Protein AF-W0F890-F1 (afdb_monomer)

Sequence (187 aa):
MESPLTTNKNIVTVSTAINAKQTVSSNGIHFILIVKNNSGKAIAIKNIADQLSVALYNERGLNIAIPNDALLEIHRADRKWKFRSESVYPDALYINGKEEKTDLKMLEYIAIPVNSICKMHLIIKRVKHVETPYNVDNWYLKKPTINLASGKYKLRMWLPIISNEQNKSRGFVASFESPMIDIGYGK

Foldseek 3Di:
DDDPDPFPVQAKDKDKDFDQEAAVVVLFGKIKIKIWGNDQFKFKWFQFQLQKAKFKAFPVRATFAQGRCSPPDDPDPPPQDFRGHPQKDWDWKDKQRHTDPDDSRRDRIDIHGHRIMIMTMIGGFWTFDDDDNVLRPDPVSSPPIDGDDFHKMKMKMKGFIDTPVCVVVPDTNGMDIDDTRIHGYHD

Organism: NCBI:txid929713

Structure (mmCIF, N/CA/C/O backbone):
data_AF-W0F890-F1
#
_entry.id   AF-W0F890-F1
#
loop_
_atom_site.group_PDB
_atom_site.id
_atom_site.type_symbol
_atom_site.label_atom_id
_atom_site.label_alt_id
_atom_site.label_comp_id
_atom_site.label_asym_id
_atom_site.label_entity_id
_atom_site.label_seq_id
_atom_site.pdbx_PDB_ins_code
_atom_site.Cartn_x
_atom_site.Cartn_y
_atom_site.Cartn_z
_atom_site.occupancy
_atom_site.B_iso_or_equiv
_atom_site.auth_seq_id
_atom_site.auth_comp_id
_atom_site.auth_asym_id
_atom_site.auth_atom_id
_atom_site.pdbx_PDB_model_num
ATOM 1 N N . MET A 1 1 ? 18.332 -13.749 20.939 1.00 32.19 1 MET A N 1
ATOM 2 C CA . MET A 1 1 ? 17.749 -13.857 19.585 1.00 32.19 1 MET A CA 1
ATOM 3 C C . MET A 1 1 ? 16.249 -13.972 19.769 1.00 32.19 1 MET A C 1
ATOM 5 O O . MET A 1 1 ? 15.777 -15.042 20.124 1.00 32.19 1 MET A O 1
ATOM 9 N N . GLU A 1 2 ? 15.524 -12.860 19.668 1.00 27.52 2 GLU A N 1
ATOM 10 C CA . GLU A 1 2 ? 14.062 -12.873 19.778 1.00 27.52 2 GLU A CA 1
ATOM 11 C C . GLU A 1 2 ? 13.437 -13.110 18.398 1.00 27.52 2 GLU A C 1
ATOM 13 O O . GLU A 1 2 ? 13.872 -12.556 17.390 1.00 27.52 2 GLU A O 1
ATOM 18 N N . SER A 1 3 ? 12.456 -14.010 18.398 1.00 30.00 3 SER A N 1
ATOM 19 C CA . SER A 1 3 ? 11.609 -14.463 17.290 1.00 30.00 3 SER A CA 1
ATOM 20 C C . SER A 1 3 ? 10.994 -13.294 16.492 1.00 30.00 3 SER A C 1
ATOM 22 O O . SER A 1 3 ? 10.731 -12.240 17.076 1.00 30.00 3 SER A O 1
ATOM 24 N N . PRO A 1 4 ? 10.738 -13.443 15.174 1.00 41.59 4 PRO A N 1
ATOM 25 C CA . PRO A 1 4 ? 10.258 -12.353 14.331 1.00 41.59 4 PRO A CA 1
ATOM 26 C C . PRO A 1 4 ? 8.879 -11.887 14.795 1.00 41.59 4 PRO A C 1
ATOM 28 O O . PRO A 1 4 ? 7.990 -12.712 14.985 1.00 41.59 4 PRO A O 1
ATOM 31 N N . LEU A 1 5 ? 8.729 -10.567 14.955 1.00 44.69 5 LEU A N 1
ATOM 32 C CA . LEU A 1 5 ? 7.484 -9.799 15.104 1.00 44.69 5 LEU A CA 1
ATOM 33 C C . LEU A 1 5 ? 6.215 -10.629 14.847 1.00 44.69 5 LEU A C 1
ATOM 35 O O . LEU A 1 5 ? 5.689 -10.662 13.732 1.00 44.69 5 LEU A O 1
ATOM 39 N N . THR A 1 6 ? 5.721 -11.317 15.879 1.00 42.06 6 THR A N 1
ATOM 40 C CA . THR A 1 6 ? 4.496 -12.109 15.782 1.00 42.06 6 THR A CA 1
ATOM 41 C C . THR A 1 6 ? 3.336 -11.167 15.509 1.00 42.06 6 THR A C 1
ATOM 43 O O . THR A 1 6 ? 2.939 -10.375 16.363 1.00 42.06 6 THR A O 1
ATOM 46 N N . THR A 1 7 ? 2.783 -11.250 14.303 1.00 52.44 7 THR A N 1
ATOM 47 C CA . THR A 1 7 ? 1.560 -10.554 13.925 1.00 52.44 7 THR A CA 1
ATOM 48 C C . THR A 1 7 ? 0.431 -11.059 14.815 1.00 52.44 7 THR A C 1
ATOM 50 O O . THR A 1 7 ? -0.013 -12.199 14.663 1.00 52.44 7 THR A O 1
ATOM 53 N N . ASN A 1 8 ? -0.060 -10.244 15.750 1.00 62.47 8 ASN A N 1
ATOM 54 C CA . ASN A 1 8 ? -1.206 -10.645 16.555 1.00 62.47 8 ASN A CA 1
ATOM 55 C C . ASN A 1 8 ? -2.494 -10.469 15.737 1.00 62.47 8 ASN A C 1
ATOM 57 O O . ASN A 1 8 ? -3.199 -9.461 15.841 1.00 62.47 8 ASN A O 1
ATOM 61 N N . LYS A 1 9 ? -2.799 -11.473 14.905 1.00 66.62 9 LYS A N 1
ATOM 62 C CA . LYS A 1 9 ? -4.002 -11.506 14.054 1.00 66.62 9 LYS A CA 1
ATOM 63 C C . LYS A 1 9 ? -5.305 -11.396 14.857 1.00 66.62 9 LYS A C 1
ATOM 65 O O . LYS A 1 9 ? -6.329 -11.015 14.287 1.00 66.62 9 LYS A O 1
ATOM 70 N N . ASN A 1 10 ? -5.264 -11.660 16.168 1.00 72.50 10 ASN A N 1
ATOM 71 C CA . ASN A 1 10 ? -6.410 -11.496 17.064 1.00 72.50 10 ASN A CA 1
ATOM 72 C C . ASN A 1 10 ? -6.779 -10.019 17.274 1.00 72.50 10 ASN A C 1
ATOM 74 O O . ASN A 1 10 ? -7.902 -9.728 17.668 1.00 72.50 10 ASN A O 1
ATOM 78 N N . ILE A 1 11 ? -5.864 -9.082 17.002 1.00 81.00 11 ILE A N 1
ATOM 79 C CA . ILE A 1 11 ? -6.120 -7.643 17.136 1.00 81.00 11 ILE A CA 1
ATOM 80 C C . ILE A 1 11 ? -6.475 -7.047 15.775 1.00 81.00 11 ILE A C 1
ATOM 82 O O . ILE A 1 11 ? -7.532 -6.440 15.616 1.00 81.00 11 ILE A O 1
ATOM 86 N N . VAL A 1 12 ? -5.610 -7.242 14.778 1.00 86.69 12 VAL A N 1
ATOM 87 C CA . VAL A 1 12 ? -5.787 -6.677 13.436 1.00 86.69 12 VAL A CA 1
ATOM 88 C C . VAL A 1 12 ? -5.415 -7.703 12.379 1.00 86.69 12 VAL A C 1
ATOM 90 O O . VAL A 1 12 ? -4.401 -8.386 12.487 1.00 86.69 12 VAL A O 1
ATOM 93 N N . THR A 1 13 ? -6.209 -7.777 11.314 1.00 90.94 13 THR A N 1
ATOM 94 C CA . THR A 1 13 ? -5.806 -8.432 10.065 1.00 90.94 13 THR A CA 1
ATOM 95 C C . THR A 1 13 ? -5.717 -7.397 8.959 1.00 90.94 13 THR A C 1
ATOM 97 O O . THR A 1 13 ? -6.603 -6.557 8.816 1.00 90.94 13 THR A O 1
ATOM 100 N N . VAL A 1 14 ? -4.655 -7.475 8.165 1.00 92.12 14 VAL A N 1
ATOM 101 C CA . VAL A 1 14 ? -4.447 -6.619 6.999 1.00 92.12 14 VAL A CA 1
ATOM 102 C C . VAL A 1 14 ? -4.390 -7.500 5.762 1.00 92.12 14 VAL A C 1
ATOM 104 O O . VAL A 1 14 ? -3.765 -8.559 5.768 1.00 92.12 14 VAL A O 1
ATOM 107 N N . SER A 1 15 ? -5.045 -7.059 4.700 1.00 93.69 15 SER A N 1
ATOM 108 C CA . SER A 1 15 ? -4.984 -7.681 3.382 1.00 93.69 15 SER A CA 1
ATOM 109 C C . SER A 1 15 ? -4.969 -6.604 2.305 1.00 93.69 15 SER A C 1
ATOM 111 O O . SER A 1 15 ? -5.196 -5.425 2.587 1.00 93.69 15 SER A O 1
ATOM 113 N N . THR A 1 16 ? -4.687 -7.001 1.070 1.00 95.56 16 THR A N 1
ATOM 114 C CA . THR A 1 16 ? -4.681 -6.094 -0.073 1.00 95.56 16 THR A CA 1
ATOM 115 C C . THR A 1 16 ? -5.540 -6.644 -1.200 1.00 95.56 16 THR A C 1
ATOM 117 O O . THR A 1 16 ? -5.606 -7.856 -1.398 1.00 95.56 16 THR A O 1
ATOM 120 N N . ALA A 1 17 ? -6.191 -5.745 -1.929 1.00 95.75 17 ALA A N 1
ATOM 121 C CA . ALA A 1 17 ? -6.871 -6.042 -3.176 1.00 95.75 17 ALA A CA 1
ATOM 122 C C . ALA A 1 17 ? -6.308 -5.130 -4.265 1.00 95.75 17 ALA A C 1
ATOM 124 O O . ALA A 1 17 ? -6.212 -3.916 -4.086 1.00 95.75 17 ALA A O 1
ATOM 125 N N . ILE A 1 18 ? -5.931 -5.718 -5.393 1.00 95.50 18 ILE A N 1
ATOM 126 C CA . ILE A 1 18 ? -5.355 -5.002 -6.523 1.00 95.50 18 ILE A CA 1
ATOM 127 C C . ILE A 1 18 ? -5.763 -5.695 -7.816 1.00 95.50 18 ILE A C 1
ATOM 129 O O . ILE A 1 18 ? -5.702 -6.919 -7.926 1.00 95.50 18 ILE A O 1
ATOM 133 N N . ASN A 1 19 ? -6.175 -4.905 -8.804 1.00 93.75 19 ASN A N 1
ATOM 134 C CA . ASN A 1 19 ? -6.408 -5.420 -10.143 1.00 93.75 19 ASN A CA 1
ATOM 135 C C . ASN A 1 19 ? -5.056 -5.626 -10.828 1.00 93.75 19 ASN A C 1
ATOM 137 O O . ASN A 1 19 ? -4.282 -4.679 -10.976 1.00 93.75 19 ASN A O 1
ATOM 141 N N . ALA A 1 20 ? -4.785 -6.858 -11.261 1.00 91.00 20 ALA A N 1
ATOM 142 C CA . ALA A 1 20 ? -3.530 -7.216 -11.924 1.00 91.00 20 ALA A CA 1
ATOM 143 C C . ALA A 1 20 ? -3.357 -6.538 -13.295 1.00 91.00 20 ALA A C 1
ATOM 145 O O . ALA A 1 20 ? -2.246 -6.479 -13.806 1.00 91.00 20 ALA A O 1
ATOM 146 N N . LYS A 1 21 ? -4.435 -6.026 -13.903 1.00 94.56 21 LYS A N 1
ATOM 147 C CA . LYS A 1 21 ? -4.395 -5.217 -15.128 1.00 94.56 21 LYS A CA 1
ATOM 148 C C . LYS A 1 21 ? -5.091 -3.887 -14.881 1.00 94.56 21 LYS A C 1
ATOM 150 O O . LYS A 1 21 ? -6.242 -3.874 -14.449 1.00 94.56 21 LYS A O 1
ATOM 155 N N . GLN A 1 22 ? -4.400 -2.787 -15.150 1.00 93.62 22 GLN A N 1
ATOM 156 C CA . GLN A 1 22 ? -4.888 -1.430 -14.919 1.00 93.62 22 GLN A CA 1
ATOM 157 C C . GLN A 1 22 ? -4.572 -0.543 -16.116 1.00 93.62 22 GLN A C 1
ATOM 159 O O . GLN A 1 22 ? -3.511 -0.659 -16.715 1.00 93.62 22 GLN A O 1
ATOM 164 N N . THR A 1 23 ? -5.486 0.351 -16.473 1.00 89.31 23 THR A N 1
ATOM 165 C CA . THR A 1 23 ? -5.346 1.228 -17.643 1.00 89.31 23 THR A CA 1
ATOM 166 C C . THR A 1 23 ? -4.543 2.489 -17.320 1.00 89.31 23 THR A C 1
ATOM 168 O O . THR A 1 23 ? -4.604 2.971 -16.195 1.00 89.31 23 THR A O 1
ATOM 171 N N . VAL A 1 24 ? -3.885 3.115 -18.307 1.00 82.25 24 VAL A N 1
ATOM 172 C CA . VAL A 1 24 ? -3.212 4.423 -18.098 1.00 82.25 24 VAL A CA 1
ATOM 173 C C . VAL A 1 24 ? -4.182 5.505 -17.611 1.00 82.25 24 VAL A C 1
ATOM 175 O O . VAL A 1 24 ? -3.812 6.353 -16.803 1.00 82.25 24 VAL A O 1
ATOM 178 N N . SER A 1 25 ? -5.445 5.458 -18.052 1.00 79.00 25 SER A N 1
ATOM 179 C CA . SER A 1 25 ? -6.504 6.372 -17.601 1.00 79.00 25 SER A CA 1
ATOM 180 C C . SER A 1 25 ? -6.771 6.306 -16.097 1.00 79.00 25 SER A C 1
ATOM 182 O O . SER A 1 25 ? -7.395 7.211 -15.556 1.00 79.00 25 SER A O 1
ATOM 184 N N . SER A 1 26 ? -6.273 5.277 -15.408 1.00 79.00 26 SER A N 1
ATOM 185 C CA . SER A 1 26 ? -6.341 5.173 -13.954 1.00 79.00 26 SER A CA 1
ATOM 186 C C . SER A 1 26 ? -5.407 6.162 -13.242 1.00 79.00 26 SER A C 1
ATOM 188 O O . SER A 1 26 ? -5.539 6.329 -12.041 1.00 79.00 26 SER A O 1
ATOM 190 N N . ASN A 1 27 ? -4.508 6.878 -13.932 1.00 86.38 27 ASN A N 1
ATOM 191 C CA . ASN A 1 27 ? -3.618 7.871 -13.306 1.00 86.38 27 ASN A CA 1
ATOM 192 C C . ASN A 1 27 ? -2.739 7.271 -12.183 1.00 86.38 27 ASN A C 1
ATOM 194 O O . ASN A 1 27 ? -2.603 7.828 -11.092 1.00 86.38 27 ASN A O 1
ATOM 198 N N . GLY A 1 28 ? -2.148 6.110 -12.464 1.00 91.94 28 GLY A N 1
ATOM 199 C CA . GLY A 1 28 ? -1.308 5.347 -11.545 1.00 91.94 28 GLY A CA 1
ATOM 200 C C . GLY A 1 28 ? -1.835 3.939 -11.276 1.00 91.94 28 GLY A C 1
ATOM 201 O O . GLY A 1 28 ? -2.884 3.537 -11.777 1.00 91.94 28 GLY A O 1
ATOM 202 N N . ILE A 1 29 ? -1.088 3.189 -10.467 1.00 95.19 29 ILE A N 1
ATOM 203 C CA . ILE A 1 29 ? -1.499 1.872 -9.969 1.00 95.19 29 ILE A CA 1
ATOM 204 C C . ILE A 1 29 ? -2.378 2.079 -8.737 1.00 95.19 29 ILE A C 1
ATOM 206 O O . ILE A 1 29 ? -1.902 2.543 -7.700 1.00 95.19 29 ILE A O 1
ATOM 210 N N . HIS A 1 30 ? -3.645 1.704 -8.860 1.00 96.25 30 HIS A N 1
ATOM 211 C CA . HIS A 1 30 ? -4.641 1.673 -7.798 1.00 96.25 30 HIS A CA 1
ATOM 212 C C . HIS A 1 30 ? -4.614 0.348 -7.061 1.00 96.25 30 HIS A C 1
ATOM 214 O O . HIS A 1 30 ? -4.533 -0.725 -7.664 1.00 96.25 30 HIS A O 1
ATOM 220 N N . PHE A 1 31 ? -4.736 0.416 -5.747 1.00 96.31 31 PHE A N 1
ATOM 221 C CA . PHE A 1 31 ? -4.878 -0.750 -4.892 1.00 96.31 31 PHE A CA 1
ATOM 222 C C . PHE A 1 31 ? -5.600 -0.364 -3.608 1.00 96.31 31 PHE A C 1
ATOM 224 O O . PHE A 1 31 ? -5.730 0.809 -3.259 1.00 96.31 31 PHE A O 1
ATOM 231 N N . ILE A 1 32 ? -6.092 -1.373 -2.904 1.00 97.00 32 ILE A N 1
ATOM 232 C CA . ILE A 1 32 ? -6.830 -1.210 -1.661 1.00 97.00 32 ILE A CA 1
ATOM 233 C C . ILE A 1 32 ? -6.064 -1.942 -0.569 1.00 97.00 32 ILE A C 1
ATOM 235 O O . ILE A 1 32 ? -5.692 -3.108 -0.734 1.00 97.00 32 ILE A O 1
ATOM 239 N N . LEU A 1 33 ? -5.861 -1.275 0.562 1.00 96.44 33 LEU A N 1
ATOM 240 C CA . LEU A 1 33 ? -5.508 -1.932 1.813 1.00 96.44 33 LEU A CA 1
ATOM 241 C C . LEU A 1 33 ? -6.751 -2.075 2.678 1.00 96.44 33 LEU A C 1
ATOM 243 O O . LEU A 1 33 ? -7.486 -1.118 2.908 1.00 96.44 33 LEU A O 1
ATOM 247 N N . ILE A 1 34 ? -6.985 -3.296 3.140 1.00 95.94 34 ILE A N 1
ATOM 248 C CA . ILE A 1 34 ? -8.146 -3.668 3.935 1.00 95.94 34 ILE A CA 1
ATOM 249 C C . ILE A 1 34 ? -7.640 -4.034 5.320 1.00 95.94 34 ILE A C 1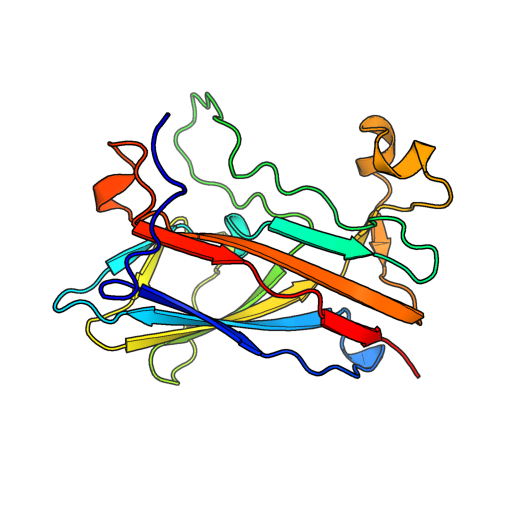
ATOM 251 O O . ILE A 1 34 ? -6.945 -5.036 5.489 1.00 95.94 34 ILE A O 1
ATOM 255 N N . VAL A 1 35 ? -8.005 -3.225 6.307 1.00 94.25 35 VAL A N 1
ATOM 256 C CA . VAL A 1 35 ? -7.671 -3.426 7.712 1.00 94.25 35 VAL A CA 1
ATOM 257 C C . VAL A 1 35 ? -8.938 -3.801 8.465 1.00 94.25 35 VAL A C 1
ATOM 259 O O . VAL A 1 35 ? -9.882 -3.018 8.550 1.00 94.25 35 VAL A O 1
ATOM 262 N N . LYS A 1 36 ? -8.961 -5.008 9.023 1.00 94.62 36 LYS A N 1
ATOM 263 C CA . LYS A 1 36 ? -10.039 -5.498 9.879 1.00 94.62 36 LYS A CA 1
ATOM 264 C C . LYS A 1 36 ? -9.599 -5.420 11.335 1.00 94.62 36 LYS A C 1
ATOM 266 O O . LYS A 1 36 ? -8.597 -6.035 11.703 1.00 94.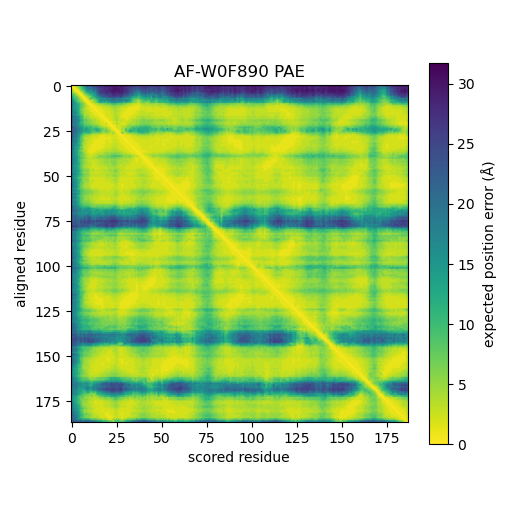62 36 LYS A O 1
ATOM 271 N N . ASN A 1 37 ? -10.354 -4.690 12.152 1.00 92.62 37 ASN A N 1
ATOM 272 C CA . ASN A 1 37 ? -10.205 -4.727 13.602 1.00 92.62 37 ASN A CA 1
ATOM 273 C C . ASN A 1 37 ? -10.939 -5.964 14.134 1.00 92.62 37 ASN A C 1
ATOM 275 O O . ASN A 1 37 ? -12.161 -6.030 14.051 1.00 92.62 37 ASN A O 1
ATOM 279 N N . ASN A 1 38 ? -10.192 -6.939 14.648 1.00 90.88 38 ASN A N 1
ATOM 280 C CA . ASN A 1 38 ? -10.735 -8.161 15.249 1.00 90.88 38 ASN A CA 1
ATOM 281 C C . ASN A 1 38 ? -10.837 -8.061 16.779 1.00 90.88 38 ASN A C 1
ATOM 283 O O . ASN A 1 38 ? -11.309 -8.992 17.426 1.00 90.88 38 ASN A O 1
ATOM 287 N N . SER A 1 39 ? -10.360 -6.961 17.368 1.00 85.75 39 SER A N 1
ATOM 288 C CA . SER A 1 39 ? -10.369 -6.786 18.815 1.00 85.75 39 SER A CA 1
ATOM 289 C C . SER A 1 39 ? -11.751 -6.377 19.330 1.00 85.75 39 SER A C 1
ATOM 291 O O . SER A 1 39 ? -12.547 -5.758 18.622 1.00 85.75 39 SER A O 1
ATOM 293 N N . GLY A 1 40 ? -12.009 -6.658 20.610 1.00 86.12 40 GLY A N 1
ATOM 294 C CA . GLY A 1 40 ? -13.229 -6.237 21.308 1.00 86.12 40 GLY A CA 1
ATOM 295 C C . GLY A 1 40 ? -13.301 -4.738 21.636 1.00 86.12 40 GLY A C 1
ATOM 296 O O . GLY A 1 40 ? -14.225 -4.321 22.326 1.00 86.12 40 GLY A O 1
ATOM 297 N N . LYS A 1 41 ? -12.340 -3.924 21.176 1.00 88.94 41 LYS A N 1
ATOM 298 C CA . LYS A 1 41 ? -12.295 -2.473 21.407 1.00 88.94 41 LYS A CA 1
ATOM 299 C C . LYS A 1 41 ? -11.995 -1.704 20.118 1.00 88.94 41 LYS A C 1
ATOM 301 O O . LYS A 1 41 ? -11.464 -2.254 19.158 1.00 88.94 41 LYS A O 1
ATOM 306 N N . ALA A 1 42 ? -12.372 -0.429 20.070 1.00 89.25 42 ALA A N 1
ATOM 307 C CA . ALA A 1 42 ? -11.953 0.437 18.974 1.00 89.25 42 ALA A CA 1
ATOM 308 C C . ALA A 1 42 ? -10.428 0.620 19.018 1.00 89.25 42 ALA A C 1
ATOM 310 O O . ALA A 1 42 ? -9.836 0.663 20.097 1.00 89.25 42 ALA A O 1
ATOM 311 N N . ILE A 1 43 ? -9.800 0.734 17.850 1.00 89.38 43 ILE A N 1
ATOM 312 C CA . ILE A 1 43 ? -8.360 0.970 17.730 1.00 89.38 43 ILE A CA 1
ATOM 313 C C . ILE A 1 43 ? -8.115 2.251 16.945 1.00 89.38 43 ILE A C 1
ATOM 315 O O . ILE A 1 43 ? -8.827 2.548 15.993 1.00 89.38 43 ILE A O 1
ATOM 319 N N . ALA A 1 44 ? -7.083 2.999 17.315 1.00 89.75 44 ALA A N 1
ATOM 320 C CA . ALA A 1 44 ? -6.569 4.091 16.502 1.00 89.75 44 ALA A CA 1
ATOM 321 C C . ALA A 1 44 ? -5.203 3.670 15.969 1.00 89.75 44 ALA A C 1
ATOM 323 O O . ALA A 1 44 ? -4.287 3.436 16.760 1.00 89.75 44 ALA A O 1
ATOM 324 N N . ILE A 1 45 ? -5.076 3.539 14.651 1.00 88.69 45 ILE A N 1
ATOM 325 C CA . ILE A 1 45 ? -3.820 3.153 14.001 1.00 88.69 45 ILE A CA 1
ATOM 326 C C . ILE A 1 45 ? -3.213 4.348 13.289 1.00 88.69 45 ILE A C 1
ATOM 328 O O . ILE A 1 45 ? -3.939 5.196 12.775 1.00 88.69 45 ILE A O 1
ATOM 332 N N . LYS A 1 46 ? -1.884 4.430 13.257 1.00 88.38 46 LYS A N 1
ATOM 333 C CA . LYS A 1 46 ? -1.200 5.471 12.488 1.00 88.38 46 LYS A CA 1
ATOM 334 C C . LYS A 1 46 ? -1.603 5.374 11.016 1.00 88.38 46 LYS A C 1
ATOM 336 O O . LYS A 1 46 ? -1.870 4.283 10.510 1.00 88.38 46 LYS A O 1
ATOM 341 N N . ASN A 1 47 ? -1.679 6.519 10.352 1.00 89.75 47 ASN A N 1
ATOM 342 C CA . ASN A 1 47 ? -2.158 6.636 8.985 1.00 89.75 47 ASN A CA 1
ATOM 343 C C . ASN A 1 47 ? -1.480 5.625 8.048 1.00 89.75 47 ASN A C 1
ATOM 345 O O . ASN A 1 47 ? -0.266 5.657 7.846 1.00 89.75 47 ASN A O 1
ATOM 349 N N . ILE A 1 48 ? -2.290 4.731 7.477 1.00 89.62 48 ILE A N 1
ATOM 350 C CA . ILE A 1 48 ? -1.827 3.614 6.648 1.00 89.62 48 ILE A CA 1
ATOM 351 C C . ILE A 1 48 ? -1.039 4.125 5.439 1.00 89.62 48 ILE A C 1
ATOM 353 O O . ILE A 1 48 ? 0.028 3.596 5.149 1.00 89.62 48 ILE A O 1
ATOM 357 N N . ALA A 1 49 ? -1.527 5.165 4.757 1.00 89.56 49 ALA A N 1
ATOM 358 C CA . ALA A 1 49 ? -0.859 5.713 3.579 1.00 89.56 49 ALA A CA 1
ATOM 359 C C . ALA A 1 49 ? 0.501 6.336 3.931 1.00 89.56 49 ALA A C 1
ATOM 361 O O . ALA A 1 49 ? 1.440 6.248 3.143 1.00 89.56 49 ALA A O 1
ATOM 362 N N . ASP A 1 50 ? 0.612 6.924 5.128 1.00 87.56 50 ASP A N 1
ATOM 363 C CA . ASP A 1 50 ? 1.863 7.476 5.654 1.00 87.56 50 ASP A CA 1
ATOM 364 C C . ASP A 1 50 ? 2.847 6.381 6.080 1.00 87.56 50 ASP A C 1
ATOM 366 O O . ASP A 1 50 ? 4.045 6.579 5.963 1.00 87.56 50 ASP A O 1
ATOM 370 N N . GLN A 1 51 ? 2.382 5.231 6.572 1.00 87.44 51 GLN A N 1
ATOM 371 C CA . GLN A 1 51 ? 3.247 4.148 7.070 1.00 87.44 51 GLN A CA 1
ATOM 372 C C . GLN A 1 51 ? 3.581 3.079 6.027 1.00 87.44 51 GLN A C 1
ATOM 374 O O . GLN A 1 51 ? 4.496 2.285 6.244 1.00 87.44 51 GLN A O 1
ATOM 379 N N . LEU A 1 52 ? 2.848 3.030 4.915 1.00 90.94 52 LEU A N 1
ATOM 380 C CA . LEU A 1 52 ? 3.047 2.020 3.889 1.00 90.94 52 LEU A CA 1
ATOM 381 C C . LEU A 1 52 ? 4.378 2.233 3.164 1.00 90.94 52 LEU A C 1
ATOM 383 O O . LEU A 1 52 ? 4.599 3.259 2.518 1.00 90.94 52 LEU A O 1
ATOM 387 N N . SER A 1 53 ? 5.226 1.215 3.209 1.00 90.62 53 SER A N 1
ATOM 388 C CA . SER A 1 53 ? 6.406 1.098 2.363 1.00 90.62 53 SER A CA 1
ATOM 389 C C . SER A 1 53 ? 6.083 0.212 1.170 1.00 90.62 53 SER A C 1
ATOM 391 O O . SER A 1 53 ? 5.475 -0.850 1.315 1.00 90.62 53 SER A O 1
ATOM 393 N N . VAL A 1 54 ? 6.508 0.630 -0.020 1.00 92.56 54 VAL A N 1
ATOM 394 C CA . VAL A 1 54 ? 6.310 -0.131 -1.258 1.00 92.56 54 VAL A CA 1
ATOM 395 C C . VAL A 1 54 ? 7.623 -0.272 -2.012 1.00 92.56 54 VAL A C 1
ATOM 397 O O . VAL A 1 54 ? 8.441 0.646 -2.037 1.00 92.56 54 VAL A O 1
ATOM 400 N N . ALA A 1 55 ? 7.809 -1.418 -2.654 1.00 93.31 55 ALA A N 1
ATOM 401 C CA . ALA A 1 55 ? 8.809 -1.619 -3.689 1.00 93.31 55 ALA A CA 1
ATOM 402 C C . ALA A 1 55 ? 8.070 -1.934 -4.983 1.00 93.31 55 ALA A C 1
ATOM 404 O O . ALA A 1 55 ? 7.235 -2.839 -5.020 1.00 93.31 55 ALA A O 1
ATOM 405 N N . LEU A 1 56 ? 8.376 -1.174 -6.027 1.00 95.31 56 LEU A N 1
ATOM 406 C CA . LEU A 1 56 ? 7.783 -1.336 -7.343 1.00 95.31 56 LEU A CA 1
ATOM 407 C C . LEU A 1 56 ? 8.923 -1.591 -8.316 1.00 95.31 56 LEU A C 1
ATOM 409 O O . LEU A 1 56 ? 9.736 -0.704 -8.553 1.00 95.31 56 LEU A O 1
ATOM 413 N N . TYR A 1 57 ? 9.007 -2.802 -8.844 1.00 95.75 57 TYR A N 1
ATOM 414 C CA . TYR A 1 57 ? 10.042 -3.197 -9.789 1.00 95.75 57 TYR A CA 1
ATOM 415 C C . TYR A 1 57 ? 9.507 -3.070 -11.210 1.00 95.75 57 TYR A C 1
ATOM 417 O O . TYR A 1 57 ? 8.416 -3.562 -11.492 1.00 95.75 57 TYR A O 1
ATOM 425 N N . ASN A 1 58 ? 10.257 -2.412 -12.092 1.00 94.56 58 ASN A N 1
ATOM 426 C CA . ASN A 1 58 ? 9.942 -2.360 -13.523 1.00 94.56 58 ASN A CA 1
ATOM 427 C C . ASN A 1 58 ? 10.312 -3.676 -14.238 1.00 94.56 58 ASN A C 1
ATOM 429 O O . ASN A 1 58 ? 10.843 -4.601 -13.624 1.00 94.56 58 ASN A O 1
ATOM 433 N N . GLU A 1 59 ? 10.086 -3.749 -15.553 1.00 93.69 59 GLU A N 1
ATOM 434 C CA . GLU A 1 59 ? 10.406 -4.930 -16.377 1.00 93.69 59 GLU A CA 1
ATOM 435 C C . GLU A 1 59 ? 11.884 -5.342 -16.332 1.00 93.69 59 GLU A C 1
ATOM 437 O O . GLU A 1 59 ? 12.218 -6.503 -16.550 1.00 93.69 59 GLU A O 1
ATOM 442 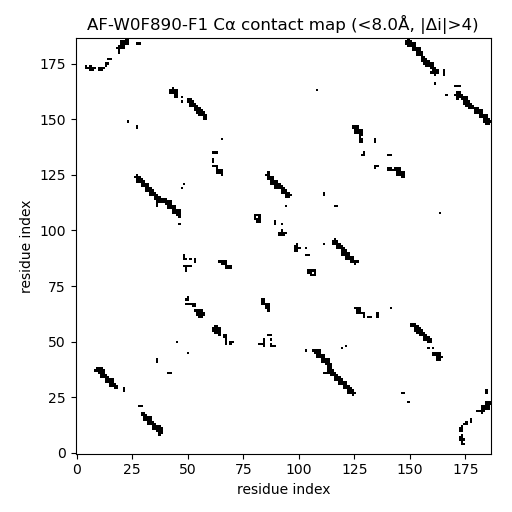N N . ARG A 1 60 ? 12.772 -4.401 -15.996 1.00 93.00 60 ARG A N 1
ATOM 443 C CA . ARG A 1 60 ? 14.213 -4.634 -15.836 1.00 93.00 60 ARG A CA 1
ATOM 444 C C . ARG A 1 60 ? 14.593 -5.098 -14.427 1.00 93.00 60 ARG A C 1
ATOM 446 O O . ARG A 1 60 ? 15.774 -5.265 -14.146 1.00 93.00 60 ARG A O 1
ATOM 453 N N . GLY A 1 61 ? 13.621 -5.265 -13.530 1.00 93.88 61 GLY A N 1
ATOM 454 C CA . GLY A 1 61 ? 13.845 -5.662 -12.141 1.00 93.88 61 GLY A CA 1
ATOM 455 C C . GLY A 1 61 ? 14.406 -4.549 -11.251 1.00 93.88 61 GLY A C 1
ATOM 456 O O . GLY A 1 61 ? 14.917 -4.840 -10.174 1.00 93.88 61 GLY A O 1
ATOM 457 N N . LEU A 1 62 ? 14.326 -3.281 -11.666 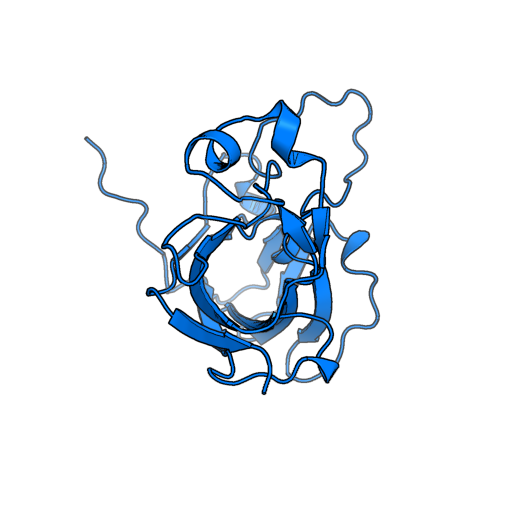1.00 93.38 62 LEU A N 1
ATOM 458 C CA . LEU A 1 62 ? 14.836 -2.145 -10.892 1.00 93.38 62 LEU A CA 1
ATOM 459 C C . LEU A 1 62 ? 13.725 -1.536 -10.033 1.00 93.38 62 LEU A C 1
ATOM 461 O O . LEU A 1 62 ? 12.638 -1.262 -10.542 1.00 93.38 62 LEU A O 1
ATOM 465 N N . ASN A 1 63 ? 14.001 -1.294 -8.746 1.00 92.56 63 ASN A N 1
ATOM 466 C CA . ASN A 1 63 ? 13.034 -0.676 -7.837 1.00 92.56 63 ASN A CA 1
ATOM 467 C C . ASN A 1 63 ? 12.903 0.834 -8.096 1.00 92.56 63 ASN A C 1
ATOM 469 O O . ASN A 1 63 ? 13.788 1.628 -7.751 1.00 92.56 63 ASN A O 1
ATOM 473 N N . ILE A 1 64 ? 11.759 1.225 -8.648 1.00 92.31 64 ILE A N 1
ATOM 474 C CA . ILE A 1 64 ? 11.420 2.598 -9.021 1.00 92.31 64 ILE A CA 1
ATOM 475 C C . ILE A 1 64 ? 10.543 3.308 -7.980 1.00 92.31 64 ILE A C 1
ATOM 477 O O . ILE A 1 64 ? 10.270 4.496 -8.126 1.00 92.31 64 ILE A O 1
ATOM 481 N N . ALA A 1 65 ? 10.117 2.632 -6.909 1.00 90.56 65 ALA A N 1
ATOM 482 C CA . ALA A 1 65 ? 9.329 3.272 -5.857 1.00 90.56 65 ALA A CA 1
ATOM 483 C C . ALA A 1 65 ? 10.131 4.361 -5.126 1.00 90.56 65 ALA A C 1
ATOM 485 O O . ALA A 1 65 ? 11.332 4.213 -4.871 1.00 90.56 65 ALA A O 1
ATOM 486 N N . ILE A 1 66 ? 9.453 5.449 -4.758 1.00 87.81 66 ILE A N 1
ATOM 487 C CA . ILE A 1 66 ? 10.038 6.481 -3.900 1.00 87.81 66 ILE A CA 1
ATOM 488 C C . ILE A 1 66 ? 10.072 5.919 -2.466 1.00 87.81 66 ILE A C 1
ATOM 490 O O . ILE A 1 66 ? 9.049 5.423 -1.990 1.00 87.81 66 ILE A O 1
ATOM 494 N N . PRO A 1 67 ? 11.224 5.918 -1.774 1.00 80.31 67 PRO A N 1
ATOM 495 C CA . PRO A 1 67 ? 11.292 5.449 -0.394 1.00 80.31 67 PRO A CA 1
ATOM 496 C C . PRO A 1 67 ? 10.359 6.247 0.518 1.00 80.31 67 PRO A C 1
ATOM 498 O O . PRO A 1 67 ? 10.207 7.455 0.350 1.00 80.31 67 PRO A O 1
ATOM 501 N N . ASN A 1 68 ? 9.748 5.567 1.484 1.00 78.56 68 ASN A N 1
ATOM 502 C CA . ASN A 1 68 ? 8.945 6.217 2.507 1.00 78.56 68 ASN A CA 1
ATOM 503 C C . ASN A 1 68 ? 9.758 6.360 3.800 1.00 78.56 68 ASN A C 1
ATOM 505 O O . ASN A 1 68 ? 9.990 5.384 4.512 1.00 78.56 68 ASN A O 1
ATOM 509 N N . ASP A 1 69 ? 10.153 7.591 4.115 1.00 69.75 69 ASP A N 1
ATOM 510 C CA . ASP A 1 69 ? 10.956 7.920 5.297 1.00 69.75 69 ASP A CA 1
ATOM 511 C C . ASP A 1 69 ? 10.096 8.157 6.561 1.00 69.75 69 ASP A C 1
ATOM 513 O O . ASP A 1 69 ? 10.589 8.610 7.595 1.00 69.75 69 ASP A O 1
ATOM 517 N N . ALA A 1 70 ? 8.790 7.855 6.528 1.00 63.28 70 ALA A N 1
ATOM 518 C CA . ALA A 1 70 ? 7.866 8.091 7.645 1.00 63.28 70 ALA A CA 1
ATOM 519 C C . ALA A 1 70 ? 8.163 7.284 8.924 1.00 63.28 70 ALA A C 1
ATOM 521 O O . ALA A 1 70 ? 7.614 7.601 9.989 1.00 63.28 70 ALA A O 1
ATOM 522 N N . LEU A 1 71 ? 9.005 6.252 8.824 1.00 59.56 71 LEU A N 1
ATOM 523 C CA . LEU A 1 71 ? 9.480 5.441 9.950 1.00 59.56 71 LEU A CA 1
ATOM 524 C C . LEU A 1 71 ? 10.764 5.980 10.591 1.00 59.56 71 LEU A C 1
ATOM 526 O O . LEU A 1 71 ? 11.117 5.532 11.678 1.00 59.56 71 LEU A O 1
ATOM 530 N N . LEU A 1 72 ? 11.449 6.938 9.960 1.00 62.06 72 LEU A N 1
ATOM 531 C CA . LEU A 1 72 ? 12.618 7.570 10.564 1.00 62.06 72 LEU A CA 1
ATOM 532 C C . LEU A 1 72 ? 12.178 8.464 11.733 1.00 62.06 72 LEU A C 1
ATOM 534 O O . LEU A 1 72 ? 11.185 9.200 11.636 1.00 62.06 72 LEU A O 1
ATOM 538 N N . GLU A 1 73 ? 12.911 8.392 12.849 1.00 55.16 73 GLU A N 1
ATOM 539 C CA . GLU A 1 73 ? 12.721 9.295 13.985 1.00 55.16 73 GLU A CA 1
ATOM 540 C C . GLU A 1 73 ? 12.994 10.727 13.519 1.00 55.16 73 GLU A C 1
ATOM 542 O O . GLU A 1 73 ? 14.077 11.050 13.034 1.00 55.16 73 GLU A O 1
ATOM 547 N N . ILE A 1 74 ? 11.994 11.601 13.638 1.00 53.00 74 ILE A N 1
ATOM 548 C CA . ILE A 1 74 ? 12.165 13.016 13.331 1.00 53.00 74 ILE A CA 1
ATOM 549 C C . ILE A 1 74 ? 12.132 13.787 14.647 1.00 53.00 74 ILE A C 1
ATOM 551 O O . ILE A 1 74 ? 11.070 13.975 15.240 1.00 53.00 74 ILE A O 1
ATOM 555 N N . HIS A 1 75 ? 13.290 14.290 15.068 1.00 46.22 75 HIS A N 1
ATOM 556 C CA . HIS A 1 75 ? 13.394 15.312 16.106 1.00 46.22 75 HIS A CA 1
ATOM 557 C C . HIS A 1 75 ? 12.881 16.650 15.552 1.00 46.22 75 HIS A C 1
ATOM 559 O O . HIS A 1 75 ? 13.648 17.460 15.039 1.00 46.22 75 HIS A O 1
ATOM 565 N N . ARG A 1 76 ? 11.565 16.880 15.593 1.00 51.44 76 ARG A N 1
ATOM 566 C CA . ARG A 1 76 ? 10.975 18.187 15.268 1.00 51.44 76 ARG A CA 1
ATOM 567 C C . ARG A 1 76 ? 10.567 18.901 16.550 1.00 51.44 76 ARG A C 1
ATOM 569 O O . ARG A 1 76 ? 9.745 18.393 17.307 1.00 51.44 76 ARG A O 1
ATOM 576 N N . ALA A 1 77 ? 11.135 20.089 16.759 1.00 51.44 77 ALA A N 1
ATOM 577 C CA . ALA A 1 77 ? 10.722 21.026 17.804 1.00 51.44 77 ALA A CA 1
ATOM 578 C C . ALA A 1 77 ? 9.246 21.446 17.631 1.00 51.44 77 ALA A C 1
ATOM 580 O O . ALA A 1 77 ? 8.525 21.643 18.610 1.00 51.44 77 ALA A O 1
ATOM 581 N N . ASP A 1 78 ? 8.771 21.457 16.384 1.00 51.06 78 ASP A N 1
ATOM 582 C CA . ASP A 1 78 ? 7.404 21.809 16.019 1.00 51.06 78 ASP A CA 1
ATOM 583 C C . ASP A 1 78 ? 6.554 20.534 15.978 1.00 51.06 78 ASP A C 1
ATOM 585 O O . ASP A 1 78 ? 6.528 19.810 14.983 1.00 51.06 78 ASP A O 1
ATOM 589 N N . ARG A 1 79 ? 5.865 20.228 17.081 1.00 58.06 79 ARG A N 1
ATOM 590 C CA . ARG A 1 79 ? 5.073 18.997 17.310 1.00 58.06 79 ARG A CA 1
ATOM 591 C C . ARG A 1 79 ? 3.851 18.805 16.386 1.00 58.06 79 ARG A C 1
ATOM 593 O O . ARG A 1 79 ? 2.906 18.115 16.756 1.00 58.06 79 ARG A O 1
ATOM 600 N N . LYS A 1 80 ? 3.808 19.432 15.208 1.00 68.62 80 LYS A N 1
ATOM 601 C CA . LYS A 1 80 ? 2.703 19.289 14.253 1.00 68.62 80 LYS A CA 1
ATOM 602 C C . LYS A 1 80 ? 2.971 18.105 13.330 1.00 68.62 80 LYS A C 1
ATOM 604 O O . LYS A 1 80 ? 4.007 18.041 12.664 1.00 68.62 80 LYS A O 1
ATOM 609 N N . TRP A 1 81 ? 2.028 17.170 13.291 1.00 74.62 81 TRP A N 1
ATOM 610 C CA . TRP A 1 81 ? 2.072 16.053 12.358 1.00 74.62 81 TRP A CA 1
ATOM 611 C C . TRP A 1 81 ? 2.040 16.544 10.899 1.00 74.62 81 TRP A C 1
ATOM 613 O O . TRP A 1 81 ? 1.428 17.565 10.581 1.00 74.62 81 TRP A O 1
ATOM 623 N N . LYS A 1 82 ? 2.728 15.814 10.012 1.00 80.06 82 LYS A N 1
ATOM 624 C CA . LYS A 1 82 ? 2.771 16.068 8.567 1.00 80.06 82 LYS A CA 1
ATOM 625 C C . LYS A 1 82 ? 2.812 14.737 7.820 1.00 80.06 82 LYS A C 1
ATOM 627 O O . LYS A 1 82 ? 3.637 13.888 8.160 1.00 80.06 82 LYS A O 1
ATOM 632 N N . PHE A 1 83 ? 1.980 14.606 6.789 1.00 82.38 83 PHE A N 1
ATOM 633 C CA . PHE A 1 83 ? 2.008 13.490 5.843 1.00 82.38 83 PHE A CA 1
ATOM 634 C C . PHE A 1 83 ? 3.349 13.432 5.091 1.00 82.38 83 PHE A C 1
ATOM 636 O O . PHE A 1 83 ? 3.825 14.460 4.599 1.00 82.38 83 PHE A O 1
ATOM 643 N N . ARG A 1 84 ? 3.971 12.250 5.028 1.00 79.94 84 ARG A N 1
ATOM 644 C CA . ARG A 1 84 ? 5.348 12.053 4.538 1.00 79.94 84 ARG A CA 1
ATOM 645 C C . ARG A 1 84 ? 5.480 11.109 3.351 1.00 79.94 84 ARG A C 1
ATOM 647 O O . ARG A 1 84 ? 6.514 11.145 2.695 1.00 79.94 84 ARG A O 1
ATOM 654 N N . SER A 1 85 ? 4.476 10.288 3.059 1.00 83.31 85 SER A N 1
ATOM 655 C CA . SER A 1 85 ? 4.577 9.353 1.937 1.00 83.31 85 SER A CA 1
ATOM 656 C C . SER A 1 85 ? 4.588 10.092 0.597 1.00 83.31 85 SER A C 1
ATOM 658 O O . SER A 1 85 ? 3.671 10.848 0.271 1.00 83.31 85 SER A O 1
ATOM 660 N N . GLU A 1 86 ? 5.641 9.867 -0.186 1.00 81.00 86 GLU A N 1
ATOM 661 C CA . GLU A 1 86 ? 5.786 10.427 -1.535 1.00 81.00 86 GLU A CA 1
ATOM 662 C C . GLU A 1 86 ? 5.419 9.424 -2.636 1.00 81.00 86 GLU A C 1
ATOM 664 O O . GLU A 1 86 ? 5.072 9.818 -3.747 1.00 81.00 86 GLU A O 1
ATOM 669 N N . SER A 1 87 ? 5.473 8.126 -2.332 1.00 82.19 87 SER A N 1
ATOM 670 C CA . SER A 1 87 ? 5.185 7.053 -3.292 1.00 82.19 87 SER A CA 1
ATOM 671 C C . SER A 1 87 ? 3.700 6.712 -3.350 1.00 82.19 87 SER A C 1
ATOM 673 O O . SER A 1 87 ? 3.151 6.442 -4.418 1.00 82.19 87 SER A O 1
ATOM 675 N N . VAL A 1 88 ? 3.040 6.736 -2.191 1.00 89.81 88 VAL A N 1
ATOM 676 C CA . VAL A 1 88 ? 1.673 6.253 -2.023 1.00 89.81 88 VAL A CA 1
ATOM 677 C C . VAL A 1 88 ? 0.779 7.413 -1.629 1.00 89.81 88 VAL A C 1
ATOM 679 O O . VAL A 1 88 ? 0.977 8.058 -0.601 1.00 89.81 88 VAL A O 1
ATOM 682 N N . TYR A 1 89 ? -0.243 7.649 -2.440 1.00 89.94 89 TYR A N 1
ATOM 683 C CA 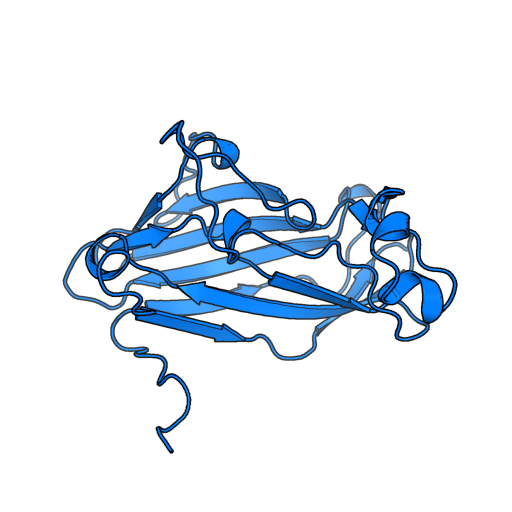. TYR A 1 89 ? -1.214 8.704 -2.210 1.00 89.94 89 TYR A CA 1
ATOM 684 C C . TYR A 1 89 ? -2.548 8.103 -1.775 1.00 89.94 89 TYR A C 1
ATOM 686 O O . TYR A 1 89 ? -3.031 7.192 -2.448 1.00 89.94 89 TYR A O 1
ATOM 694 N N . PRO A 1 90 ? -3.155 8.604 -0.687 1.00 92.19 90 PRO A N 1
ATOM 695 C CA . PRO A 1 90 ? -4.511 8.228 -0.335 1.00 92.19 90 PRO A CA 1
ATOM 696 C C . PRO A 1 90 ? -5.506 8.871 -1.303 1.00 92.19 90 PRO A C 1
ATOM 698 O O . PRO A 1 90 ? -5.376 10.057 -1.616 1.00 92.19 90 PRO A O 1
ATOM 701 N N . ASP A 1 91 ? -6.471 8.075 -1.758 1.00 92.38 91 ASP A N 1
ATOM 702 C CA . ASP A 1 91 ? -7.570 8.500 -2.630 1.00 92.38 91 ASP A CA 1
ATOM 703 C C . ASP A 1 91 ? -8.877 8.593 -1.836 1.00 92.38 91 ASP A C 1
ATOM 705 O O . ASP A 1 91 ? -9.420 9.677 -1.652 1.00 92.38 91 ASP A O 1
ATOM 709 N N . ALA A 1 92 ? -9.308 7.471 -1.253 1.00 94.00 92 ALA A N 1
ATOM 710 C CA . ALA A 1 92 ? -10.524 7.387 -0.452 1.00 94.00 92 ALA A CA 1
ATOM 711 C C . ALA A 1 92 ? -10.343 6.458 0.756 1.00 94.00 92 ALA A C 1
ATOM 713 O O . ALA A 1 92 ? -9.549 5.512 0.736 1.00 94.00 92 ALA A O 1
ATOM 714 N N . LEU A 1 93 ? -11.110 6.709 1.814 1.00 95.31 93 LEU A N 1
ATOM 715 C CA . LEU A 1 93 ? -11.191 5.858 2.998 1.00 95.31 93 LEU A CA 1
ATOM 716 C C . LEU A 1 93 ? -12.643 5.453 3.207 1.00 95.31 93 LEU A C 1
ATOM 718 O O . LEU A 1 93 ? -13.529 6.298 3.190 1.00 95.31 93 LEU A O 1
ATOM 722 N N . TYR A 1 94 ? -12.870 4.170 3.462 1.00 96.19 94 TYR A N 1
ATOM 723 C CA . TYR A 1 94 ? -14.182 3.645 3.804 1.00 96.19 94 TYR A CA 1
ATOM 724 C C . TYR A 1 94 ? -14.131 2.913 5.135 1.00 96.19 94 TYR A C 1
ATOM 726 O O . TYR A 1 94 ? -13.304 2.016 5.314 1.00 96.19 94 TYR A O 1
ATOM 734 N N . ILE A 1 95 ? -15.058 3.221 6.035 1.00 94.62 95 ILE A N 1
ATOM 735 C CA . ILE A 1 95 ? -15.255 2.491 7.289 1.00 94.62 95 ILE A CA 1
ATOM 736 C C . ILE A 1 95 ? -16.648 1.870 7.264 1.00 94.62 95 ILE A C 1
ATOM 738 O O . ILE A 1 95 ? -17.654 2.551 7.077 1.00 94.62 95 ILE A O 1
ATOM 742 N N . ASN A 1 96 ? -16.714 0.541 7.392 1.00 92.00 96 ASN A N 1
ATOM 743 C CA . ASN A 1 96 ? -17.958 -0.235 7.292 1.00 92.00 96 ASN A CA 1
ATOM 744 C C . ASN A 1 96 ? -18.793 0.103 6.041 1.00 92.00 96 ASN A C 1
ATOM 746 O O . ASN A 1 96 ? -20.020 0.154 6.082 1.00 92.00 96 ASN A O 1
ATOM 750 N N . GLY A 1 97 ? -18.108 0.343 4.919 1.00 91.69 97 GLY A N 1
ATOM 751 C CA . GLY A 1 97 ? -18.729 0.639 3.626 1.00 91.69 97 GLY A CA 1
ATOM 752 C C . GLY A 1 97 ? -19.175 2.090 3.429 1.00 91.69 97 GLY A C 1
ATOM 753 O O . GLY A 1 97 ? -19.648 2.410 2.344 1.00 91.69 97 GLY A O 1
ATOM 754 N N . LYS A 1 98 ? -19.003 2.971 4.421 1.00 95.19 98 LYS A N 1
ATOM 755 C CA . LYS A 1 98 ? -19.261 4.409 4.280 1.00 95.19 98 LYS A CA 1
ATOM 756 C C . LYS A 1 98 ? -17.967 5.144 3.981 1.00 95.19 98 LYS A C 1
ATOM 758 O O . LYS A 1 98 ? -16.966 4.888 4.640 1.00 95.19 98 LYS A O 1
ATOM 763 N N . GLU A 1 99 ? -17.999 6.026 2.991 1.00 95.44 99 GLU A N 1
ATOM 764 C CA . GLU A 1 99 ? -16.865 6.884 2.659 1.00 95.44 99 GLU A CA 1
ATOM 765 C C . GLU A 1 99 ? -16.667 7.953 3.741 1.00 95.44 99 GLU A C 1
ATOM 767 O O . GLU A 1 99 ? -17.595 8.687 4.093 1.00 95.44 99 GLU A O 1
ATOM 772 N N . GLU A 1 100 ? -15.447 8.048 4.254 1.00 93.56 100 GLU A N 1
ATOM 773 C CA . GLU A 1 100 ? -15.024 9.068 5.203 1.00 93.56 100 GLU A CA 1
ATOM 774 C C . GLU A 1 100 ? -14.549 10.307 4.434 1.00 93.56 100 GLU A C 1
ATOM 776 O O . GLU A 1 100 ? -13.548 10.264 3.721 1.00 93.56 100 GLU A O 1
ATOM 781 N N . LYS A 1 101 ? -15.232 11.446 4.603 1.00 87.56 101 LYS A N 1
ATOM 782 C CA . LYS A 1 101 ? -14.924 12.708 3.895 1.00 87.56 101 LYS A CA 1
ATOM 783 C C . LYS A 1 101 ? -13.756 13.500 4.502 1.00 87.56 101 LYS A C 1
ATOM 785 O O . LYS A 1 101 ? -13.690 14.720 4.362 1.00 87.56 101 LYS A O 1
ATOM 790 N N . THR A 1 102 ? -12.869 12.846 5.244 1.00 84.25 102 THR A N 1
ATOM 791 C CA . THR A 1 102 ? -11.747 13.514 5.913 1.00 84.25 102 THR A CA 1
ATOM 792 C C . THR A 1 102 ? -10.534 13.600 4.996 1.00 84.25 102 THR A C 1
ATOM 794 O O . THR A 1 102 ? -10.230 12.654 4.272 1.00 84.25 102 THR A O 1
ATOM 797 N N . ASP A 1 103 ? -9.790 14.708 5.063 1.00 86.56 103 ASP A N 1
ATOM 798 C CA . ASP A 1 103 ? -8.496 14.788 4.389 1.00 86.56 103 ASP A CA 1
ATOM 799 C C . ASP A 1 103 ? -7.492 13.853 5.078 1.00 86.56 103 ASP A C 1
ATOM 801 O O . ASP A 1 103 ? -6.929 14.153 6.133 1.00 86.56 103 ASP A O 1
ATOM 805 N N . LEU A 1 104 ? -7.258 12.698 4.457 1.00 87.06 104 LEU A N 1
ATOM 806 C CA . LEU A 1 104 ? -6.322 11.685 4.935 1.00 87.06 104 LEU A CA 1
ATOM 807 C C . LEU A 1 104 ? -4.894 12.220 5.049 1.00 87.06 104 LEU A C 1
ATOM 809 O O . LEU A 1 104 ? -4.125 11.707 5.852 1.00 87.06 104 LEU A O 1
ATOM 813 N N . LYS A 1 105 ? -4.517 13.264 4.307 1.00 86.12 105 LYS A N 1
ATOM 814 C CA . LYS A 1 105 ? -3.195 13.894 4.439 1.00 86.12 105 LYS A CA 1
ATOM 815 C C . LYS A 1 105 ? -3.108 14.858 5.617 1.00 86.12 105 LYS A C 1
ATOM 817 O O . LYS A 1 105 ? -2.028 15.398 5.840 1.00 86.12 105 LYS A O 1
ATOM 822 N N . MET A 1 106 ? -4.202 15.043 6.360 1.00 85.88 106 MET A N 1
ATOM 823 C CA . MET A 1 106 ? -4.310 15.857 7.577 1.00 85.88 106 MET A CA 1
ATOM 824 C C . MET A 1 106 ? -4.471 15.001 8.853 1.00 85.88 106 MET A C 1
ATOM 826 O O . MET A 1 106 ? -4.467 15.544 9.956 1.00 85.88 106 MET A O 1
ATOM 830 N N . LEU A 1 107 ? -4.561 13.669 8.725 1.00 86.69 107 LEU A N 1
ATOM 831 C CA . LEU A 1 107 ? -4.755 12.741 9.843 1.00 86.69 107 LEU A CA 1
ATOM 832 C C . LEU A 1 107 ? -3.492 11.959 10.210 1.00 86.69 107 LEU A C 1
ATOM 834 O O . LEU A 1 107 ? -3.004 11.152 9.421 1.00 86.69 107 LEU A O 1
ATOM 838 N N . GLU A 1 108 ? -3.039 12.089 11.459 1.00 87.25 108 GLU A N 1
ATOM 839 C CA . GLU A 1 108 ? -1.982 11.228 12.006 1.00 87.25 108 GLU A CA 1
ATOM 840 C C . GLU A 1 108 ? -2.460 9.800 12.274 1.00 87.25 108 GLU A C 1
ATOM 842 O O . GLU A 1 108 ? -1.744 8.840 11.980 1.00 87.25 108 GLU A O 1
ATOM 847 N N . TYR A 1 109 ? -3.674 9.662 12.809 1.00 89.38 109 TYR A N 1
ATOM 848 C CA . TYR A 1 109 ? -4.274 8.384 13.173 1.00 89.38 109 TYR A CA 1
ATOM 849 C C . TYR A 1 109 ? -5.650 8.226 12.536 1.00 89.38 109 TYR A C 1
ATOM 851 O O . TYR A 1 109 ? -6.370 9.197 12.311 1.00 89.38 109 TYR A O 1
ATOM 859 N N . ILE A 1 110 ? -6.021 6.974 12.301 1.00 91.38 110 ILE A N 1
ATOM 860 C CA . ILE A 1 110 ? -7.315 6.551 11.781 1.00 91.38 110 ILE A CA 1
ATOM 861 C C . ILE A 1 110 ? -7.966 5.681 12.846 1.00 91.38 110 ILE A C 1
ATOM 863 O O . ILE A 1 110 ? -7.404 4.663 13.259 1.00 91.38 110 ILE A O 1
ATOM 867 N N . ALA A 1 111 ? -9.147 6.094 13.297 1.00 91.81 111 ALA A N 1
ATOM 868 C CA . ALA A 1 111 ? -9.958 5.313 14.213 1.00 91.81 111 ALA A CA 1
ATOM 869 C C . ALA A 1 111 ? -10.701 4.214 13.442 1.00 91.81 111 ALA A C 1
ATOM 871 O O . ALA A 1 111 ? -11.381 4.486 12.458 1.00 91.81 111 ALA A O 1
ATOM 872 N N . ILE A 1 112 ? -10.581 2.972 13.901 1.00 92.81 112 ILE A N 1
ATOM 873 C CA . ILE A 1 112 ? -11.289 1.809 13.369 1.00 92.81 112 ILE A CA 1
ATOM 874 C C . ILE A 1 112 ? -12.147 1.244 14.509 1.00 92.81 112 ILE A C 1
ATOM 876 O O . ILE A 1 112 ? -11.592 0.757 15.503 1.00 92.81 112 ILE A O 1
ATOM 880 N N . PRO A 1 113 ? -13.487 1.302 14.407 1.00 94.06 113 PRO A N 1
ATOM 881 C CA . PRO A 1 113 ? -14.366 0.806 15.461 1.00 94.06 113 PRO A CA 1
ATOM 882 C C . PRO A 1 113 ? -14.230 -0.706 15.694 1.00 94.06 113 PRO A C 1
ATOM 884 O O . PRO A 1 113 ? -13.573 -1.426 14.936 1.00 94.06 113 PRO A O 1
ATOM 887 N N . VAL A 1 114 ? -14.850 -1.190 16.771 1.00 93.06 114 VAL A N 1
ATOM 888 C CA . VAL A 1 114 ? -14.900 -2.618 17.132 1.00 93.06 114 VAL A CA 1
ATOM 889 C C . VAL A 1 114 ? -15.431 -3.439 15.955 1.00 93.06 114 VAL A C 1
ATOM 891 O O . VAL A 1 114 ? -16.392 -3.019 15.307 1.00 93.06 114 VAL A O 1
ATOM 894 N N . ASN A 1 115 ? -14.816 -4.593 15.674 1.00 89.12 115 ASN A N 1
ATOM 895 C CA . ASN A 1 115 ? -15.265 -5.546 14.645 1.00 89.12 115 ASN A CA 1
ATOM 896 C C . ASN A 1 115 ? -15.508 -4.932 13.252 1.00 89.12 115 ASN A C 1
ATOM 898 O O . ASN A 1 115 ? -16.283 -5.461 12.456 1.00 89.12 115 ASN A O 1
ATOM 902 N N . SER A 1 116 ? -14.865 -3.800 12.961 1.00 93.88 116 SER A N 1
ATOM 903 C CA . SER A 1 116 ? -15.112 -3.008 11.758 1.00 93.88 116 SER A CA 1
ATOM 904 C C . SER A 1 116 ? -14.029 -3.207 10.706 1.00 93.88 116 SER A C 1
ATOM 906 O O . SER A 1 116 ? -12.899 -3.611 11.001 1.00 93.88 116 SER A O 1
ATOM 908 N N . ILE A 1 117 ? -14.385 -2.904 9.458 1.00 95.44 117 ILE A N 1
ATOM 909 C CA . ILE A 1 117 ? -13.478 -2.959 8.311 1.00 95.44 117 ILE A CA 1
ATOM 910 C C . ILE A 1 117 ? -13.197 -1.539 7.833 1.00 95.44 117 ILE A C 1
ATOM 912 O O . ILE A 1 117 ? -14.114 -0.788 7.503 1.00 95.44 117 ILE A O 1
ATOM 916 N N . CYS A 1 118 ? -11.914 -1.216 7.749 1.00 95.44 118 CYS A N 1
ATOM 917 C CA . CYS A 1 118 ? -11.369 -0.027 7.120 1.00 95.44 118 CYS A CA 1
ATOM 918 C C . CYS A 1 118 ? -10.795 -0.420 5.751 1.00 95.44 118 CYS A C 1
ATOM 920 O O . CYS A 1 118 ? -9.941 -1.304 5.668 1.00 95.44 118 CYS A O 1
ATOM 922 N N . LYS A 1 119 ? -11.269 0.203 4.670 1.00 96.94 119 LYS A N 1
ATOM 923 C CA . LYS A 1 119 ? -10.705 0.062 3.321 1.00 96.94 119 LYS A CA 1
ATOM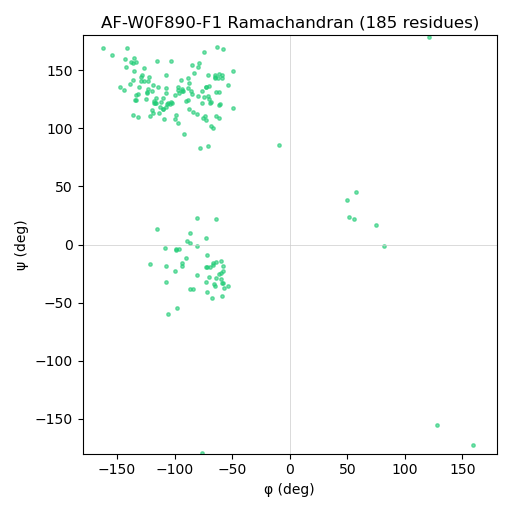 924 C C . LYS A 1 119 ? -10.087 1.387 2.916 1.00 96.94 119 LYS A C 1
ATOM 926 O O . LYS A 1 119 ? -10.796 2.381 2.805 1.00 96.94 119 LYS A O 1
ATOM 931 N N . MET A 1 120 ? -8.787 1.395 2.668 1.00 95.88 120 MET A N 1
ATOM 932 C CA . MET A 1 120 ? -8.082 2.562 2.160 1.00 95.88 120 MET A CA 1
ATOM 933 C C . MET A 1 120 ? -7.710 2.340 0.702 1.00 95.88 120 MET A C 1
ATOM 935 O O . MET A 1 120 ? -6.960 1.418 0.385 1.00 95.88 120 MET A O 1
ATOM 939 N N . HIS A 1 121 ? -8.243 3.191 -0.163 1.00 96.06 121 HIS A N 1
ATOM 940 C CA . HIS A 1 121 ? -7.912 3.249 -1.576 1.00 96.06 121 HIS A CA 1
ATOM 941 C C . HIS A 1 121 ? -6.664 4.109 -1.748 1.00 96.06 121 HIS A C 1
ATOM 943 O O . HIS A 1 121 ? -6.565 5.209 -1.196 1.00 96.06 121 HIS A O 1
ATOM 949 N N . LEU A 1 122 ? -5.693 3.569 -2.474 1.00 95.50 122 LEU A N 1
ATOM 950 C CA . LEU A 1 122 ? -4.347 4.103 -2.584 1.00 95.50 122 LEU A CA 1
ATOM 951 C C . LEU A 1 122 ? -3.889 4.093 -4.039 1.00 95.50 122 LEU A C 1
ATOM 953 O O . LEU A 1 122 ? -4.263 3.211 -4.813 1.00 95.50 122 LEU A O 1
ATOM 957 N N . ILE A 1 123 ? -3.033 5.055 -4.383 1.00 94.75 123 ILE A N 1
ATOM 958 C CA . ILE A 1 123 ? -2.505 5.229 -5.736 1.00 94.75 123 ILE A CA 1
ATOM 959 C C . ILE A 1 123 ? -0.986 5.405 -5.685 1.00 94.75 123 ILE A C 1
ATOM 961 O O . ILE A 1 123 ? -0.481 6.284 -4.981 1.00 94.75 123 ILE A O 1
ATOM 965 N N . ILE A 1 124 ? -0.257 4.630 -6.491 1.00 93.19 124 ILE A N 1
ATOM 966 C CA . ILE A 1 124 ? 1.128 4.937 -6.877 1.00 93.19 124 ILE A CA 1
ATOM 967 C C . ILE A 1 124 ? 1.094 5.622 -8.243 1.00 93.19 124 ILE A C 1
ATOM 969 O O . ILE A 1 124 ? 0.868 4.977 -9.266 1.00 93.19 124 ILE A O 1
ATOM 973 N N . LYS A 1 125 ? 1.303 6.942 -8.260 1.00 85.75 125 LYS A N 1
ATOM 974 C CA . LYS A 1 125 ? 1.236 7.769 -9.485 1.00 85.75 125 LYS A CA 1
ATOM 975 C C . LYS A 1 125 ? 2.594 8.249 -9.993 1.00 85.75 125 LYS A C 1
ATOM 977 O O . LYS A 1 125 ? 2.781 8.432 -11.195 1.00 85.75 125 LYS A O 1
ATOM 982 N N . ARG A 1 126 ? 3.533 8.482 -9.074 1.00 87.31 126 ARG A N 1
ATOM 983 C CA . ARG A 1 126 ? 4.866 9.021 -9.347 1.00 87.31 126 ARG A CA 1
ATOM 984 C C . ARG A 1 126 ? 5.915 8.063 -8.820 1.00 87.31 126 ARG A C 1
ATOM 986 O O . ARG A 1 126 ? 5.755 7.488 -7.749 1.00 87.31 126 ARG A O 1
ATOM 993 N N . VAL A 1 127 ? 6.977 7.915 -9.591 1.00 89.88 127 VAL A N 1
ATOM 994 C CA . VAL A 1 127 ? 8.080 6.991 -9.327 1.00 89.88 127 VAL A CA 1
ATOM 995 C C . VAL A 1 127 ? 9.402 7.700 -9.573 1.00 89.88 127 VAL A C 1
ATOM 997 O O . VAL A 1 127 ? 9.447 8.718 -10.264 1.00 89.88 127 VAL A O 1
ATOM 1000 N N . LYS A 1 128 ? 10.486 7.170 -9.010 1.00 89.62 128 LYS A N 1
ATOM 1001 C CA . LYS A 1 128 ? 11.841 7.635 -9.313 1.00 89.62 128 LYS A CA 1
ATOM 1002 C C . LYS A 1 128 ? 12.142 7.406 -10.792 1.00 89.62 128 LYS A C 1
ATOM 1004 O O . LYS A 1 128 ? 11.793 6.360 -11.343 1.00 89.62 128 LYS A O 1
ATOM 1009 N N . HIS A 1 129 ? 12.867 8.332 -11.407 1.00 86.44 129 HIS A N 1
ATOM 1010 C CA . HIS A 1 129 ? 13.490 8.069 -12.696 1.00 86.44 129 HIS A CA 1
ATOM 1011 C C . HIS A 1 129 ? 14.704 7.139 -12.514 1.00 86.44 129 HIS A C 1
ATOM 1013 O O . HIS A 1 129 ? 15.703 7.529 -11.912 1.00 86.44 129 HIS A O 1
ATOM 1019 N N . VAL A 1 130 ? 14.606 5.892 -12.987 1.00 86.25 130 VAL A N 1
ATOM 1020 C CA . VAL A 1 130 ? 15.641 4.858 -12.806 1.00 86.25 130 VAL A CA 1
ATOM 1021 C C . VAL A 1 130 ? 15.936 4.174 -14.138 1.00 86.25 130 VAL A C 1
ATOM 1023 O O . VAL A 1 130 ? 15.133 3.384 -14.634 1.00 86.25 130 VAL A O 1
ATOM 1026 N N . GLU A 1 131 ? 17.123 4.431 -14.680 1.00 83.88 131 GLU A N 1
ATOM 1027 C CA . GLU A 1 131 ? 17.605 3.830 -15.929 1.00 83.88 131 GLU A CA 1
ATOM 1028 C C . GLU A 1 131 ? 18.697 2.779 -15.691 1.00 83.88 131 GLU A C 1
ATOM 1030 O O . GLU A 1 131 ? 18.968 1.947 -16.553 1.00 83.88 131 GLU A O 1
ATOM 1035 N N . THR A 1 132 ? 19.334 2.781 -14.525 1.00 84.88 132 THR A N 1
ATOM 1036 C CA . THR A 1 132 ? 20.444 1.892 -14.171 1.00 84.88 132 THR A CA 1
ATOM 1037 C C . THR A 1 132 ? 20.354 1.487 -12.698 1.00 84.88 132 THR A C 1
ATOM 1039 O O . THR A 1 132 ? 19.732 2.205 -11.908 1.00 84.88 132 THR A O 1
ATOM 1042 N N . PRO A 1 133 ? 21.001 0.379 -12.286 1.00 85.25 133 PRO A N 1
ATOM 1043 C CA . PRO A 1 133 ? 21.104 0.014 -10.872 1.00 85.25 133 PRO A CA 1
ATOM 1044 C C . PRO A 1 133 ? 21.674 1.139 -9.998 1.00 85.25 133 PRO A C 1
ATOM 1046 O O . PRO A 1 133 ? 21.183 1.366 -8.900 1.00 85.25 133 PRO A O 1
ATOM 1049 N N . TYR A 1 134 ? 22.625 1.926 -10.514 1.00 82.88 134 TYR A N 1
ATOM 1050 C CA . TYR A 1 134 ? 23.194 3.068 -9.794 1.00 82.88 134 TYR A CA 1
ATOM 1051 C C . TYR A 1 134 ? 22.137 4.119 -9.407 1.00 82.88 134 TYR A C 1
ATOM 1053 O O . TYR A 1 134 ? 22.220 4.728 -8.342 1.00 82.88 134 TYR A O 1
ATOM 1061 N N . ASN A 1 135 ? 21.095 4.311 -10.227 1.00 79.25 135 ASN A N 1
ATOM 1062 C CA . ASN A 1 135 ? 20.013 5.248 -9.910 1.00 79.25 135 ASN A CA 1
ATOM 1063 C C . ASN A 1 135 ? 19.098 4.747 -8.778 1.00 79.25 135 ASN A C 1
ATOM 1065 O O . ASN A 1 135 ? 18.380 5.549 -8.184 1.00 79.25 135 ASN A O 1
ATOM 1069 N N . VAL A 1 136 ? 19.098 3.442 -8.479 1.00 77.50 136 VAL A N 1
ATOM 1070 C CA . VAL A 1 136 ? 18.264 2.865 -7.414 1.00 77.50 136 VAL A CA 1
ATOM 1071 C C . VAL A 1 136 ? 18.741 3.344 -6.043 1.00 77.50 136 VAL A C 1
ATOM 1073 O O . VAL A 1 136 ? 17.908 3.789 -5.243 1.00 77.50 136 VAL A O 1
ATOM 1076 N N . ASP A 1 137 ? 20.059 3.295 -5.825 1.00 75.75 137 ASP A N 1
ATOM 1077 C CA . ASP A 1 137 ? 20.717 3.561 -4.539 1.00 75.75 137 ASP A CA 1
ATOM 1078 C C . ASP A 1 137 ? 21.166 5.019 -4.379 1.00 75.75 137 ASP A C 1
ATOM 1080 O O . ASP A 1 137 ? 21.387 5.498 -3.262 1.00 75.75 137 ASP A O 1
ATOM 1084 N N . ASN A 1 138 ? 21.272 5.766 -5.482 1.00 69.25 138 ASN A N 1
ATOM 1085 C CA . ASN A 1 138 ? 21.701 7.156 -5.437 1.00 69.25 138 ASN A CA 1
ATOM 1086 C C . ASN A 1 138 ? 20.605 8.066 -4.859 1.00 69.25 138 ASN A C 1
ATOM 1088 O O . ASN A 1 138 ? 19.610 8.404 -5.505 1.00 69.25 138 ASN A O 1
ATOM 1092 N N . TRP A 1 139 ? 20.827 8.520 -3.627 1.00 60.97 139 TRP A N 1
ATOM 1093 C CA . TRP A 1 139 ? 19.895 9.367 -2.894 1.00 60.97 139 TRP A CA 1
ATOM 1094 C C . TRP A 1 139 ? 19.663 10.748 -3.523 1.00 60.97 139 TRP A C 1
ATOM 1096 O O . TRP A 1 139 ? 18.564 11.286 -3.389 1.00 60.97 139 TRP A O 1
ATOM 1106 N N . TYR A 1 140 ? 20.639 11.304 -4.248 1.00 56.25 140 TYR A N 1
ATOM 1107 C CA . TYR A 1 140 ? 20.492 12.582 -4.952 1.00 56.25 140 TYR A CA 1
ATOM 1108 C C . TYR A 1 140 ? 19.549 12.466 -6.159 1.00 56.25 140 TYR A C 1
ATOM 1110 O O . TYR A 1 140 ? 18.860 13.425 -6.506 1.00 56.25 140 TYR A O 1
ATOM 1118 N N . LEU A 1 141 ? 19.462 11.271 -6.753 1.00 54.69 141 LEU A N 1
ATOM 11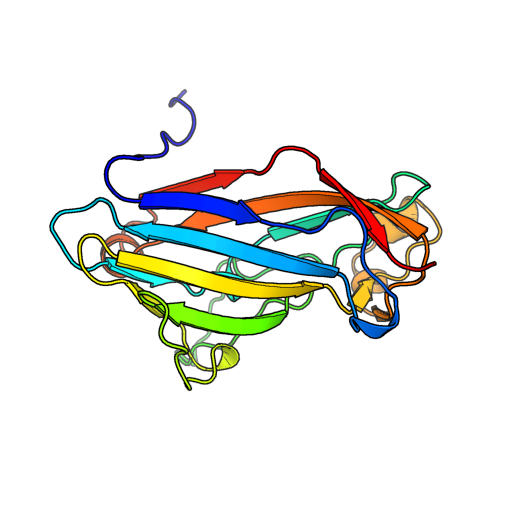19 C CA . LEU A 1 141 ? 18.582 10.951 -7.880 1.00 54.69 141 LEU A CA 1
ATOM 1120 C C . LEU A 1 141 ? 17.188 10.468 -7.448 1.00 54.69 141 LEU A C 1
ATOM 1122 O O . LEU A 1 141 ? 16.347 10.188 -8.298 1.00 54.69 141 LEU A O 1
ATOM 1126 N N . LYS A 1 142 ? 16.884 10.444 -6.142 1.00 57.31 142 LYS A N 1
ATOM 1127 C CA . LYS A 1 142 ? 15.516 10.202 -5.641 1.00 57.31 142 LYS A CA 1
ATOM 1128 C C . LYS A 1 142 ? 14.535 11.331 -6.005 1.00 57.31 142 LYS A C 1
ATOM 1130 O O . LYS A 1 142 ? 13.331 11.134 -5.898 1.00 57.31 142 LYS A O 1
ATOM 1135 N N . LYS A 1 143 ? 15.042 12.504 -6.411 1.00 59.50 143 LYS A N 1
ATOM 1136 C CA . LYS A 1 143 ? 14.264 13.733 -6.647 1.00 59.50 143 LYS A CA 1
ATOM 1137 C C . LYS A 1 143 ? 13.599 13.872 -8.025 1.00 59.50 143 LYS A C 1
ATOM 1139 O O . LYS A 1 143 ? 12.487 14.401 -8.048 1.00 59.50 143 LYS A O 1
ATOM 1144 N N . PRO A 1 144 ? 14.187 13.461 -9.168 1.00 62.97 144 PRO A N 1
ATOM 1145 C CA . PRO A 1 144 ? 13.433 13.407 -10.415 1.00 62.97 144 PRO A CA 1
ATOM 1146 C C . PRO A 1 144 ? 12.349 12.333 -10.300 1.00 62.97 144 PRO A C 1
ATOM 1148 O O . PRO A 1 144 ? 12.605 11.133 -10.420 1.00 62.97 144 PRO A O 1
ATOM 1151 N N . THR A 1 145 ? 11.126 12.790 -10.042 1.00 82.00 145 THR A N 1
ATOM 1152 C CA . THR A 1 145 ? 9.936 11.949 -10.105 1.00 82.00 145 THR A CA 1
ATOM 1153 C C . THR A 1 145 ? 9.326 12.067 -11.490 1.00 82.00 145 THR A C 1
ATOM 1155 O O . THR A 1 145 ? 9.163 13.166 -12.020 1.00 82.00 145 THR A O 1
ATOM 1158 N N . ILE A 1 146 ? 9.003 10.926 -12.083 1.00 85.44 146 ILE A N 1
ATOM 1159 C CA . ILE A 1 146 ? 8.301 10.841 -13.360 1.00 85.44 146 ILE A CA 1
ATOM 1160 C C . ILE A 1 146 ? 6.935 10.202 -13.140 1.00 85.44 146 ILE A C 1
ATOM 1162 O O . ILE A 1 146 ? 6.707 9.497 -12.150 1.00 85.44 146 ILE A O 1
ATOM 1166 N N . ASN A 1 147 ? 6.015 10.456 -14.066 1.00 88.69 147 ASN A N 1
ATOM 1167 C CA . ASN A 1 147 ? 4.767 9.708 -14.108 1.00 88.69 147 ASN A CA 1
ATOM 1168 C C . ASN A 1 147 ? 5.071 8.242 -14.420 1.00 88.69 147 ASN A C 1
ATOM 1170 O O . ASN A 1 147 ? 5.982 7.937 -15.192 1.00 88.69 147 ASN A O 1
ATOM 1174 N N . LEU A 1 148 ? 4.296 7.340 -13.822 1.00 89.69 148 LEU A N 1
ATOM 1175 C CA . LEU A 1 148 ? 4.411 5.920 -14.112 1.00 89.69 148 LEU A CA 1
ATOM 1176 C C . LEU A 1 148 ? 4.124 5.667 -15.604 1.00 89.69 148 LEU A C 1
ATOM 1178 O O . LEU A 1 148 ? 3.052 6.016 -16.102 1.00 89.69 148 LEU A O 1
ATOM 1182 N N . ALA A 1 149 ? 5.092 5.088 -16.313 1.00 89.81 149 ALA A N 1
ATOM 1183 C CA . ALA A 1 149 ? 4.945 4.697 -17.714 1.00 89.81 149 ALA A CA 1
ATOM 1184 C C . ALA A 1 149 ? 4.079 3.435 -17.848 1.00 89.81 149 ALA A C 1
ATOM 1186 O O . ALA A 1 149 ? 3.835 2.746 -16.867 1.00 89.81 149 ALA A O 1
ATOM 1187 N N . SER A 1 150 ? 3.611 3.113 -19.056 1.00 92.19 150 SER A N 1
ATOM 1188 C CA . SER A 1 150 ? 2.993 1.802 -19.293 1.00 92.19 150 SER A CA 1
ATOM 1189 C C . SER A 1 150 ? 4.037 0.683 -19.263 1.00 92.19 150 SER A C 1
ATOM 1191 O O . SER A 1 150 ? 5.161 0.884 -19.718 1.00 92.19 150 SER A O 1
ATOM 1193 N N . GLY A 1 151 ? 3.660 -0.495 -18.773 1.00 93.75 151 GLY A N 1
ATOM 1194 C CA . GLY A 1 151 ? 4.511 -1.680 -18.735 1.00 93.75 151 GLY A CA 1
ATOM 1195 C C . GLY A 1 151 ? 4.062 -2.708 -17.701 1.00 93.75 151 GLY A C 1
ATOM 1196 O O . GLY A 1 151 ? 3.001 -2.588 -17.078 1.00 93.75 151 GLY A O 1
ATOM 1197 N N . LYS A 1 152 ? 4.890 -3.737 -17.517 1.00 96.25 152 LYS A N 1
ATOM 1198 C CA . LYS A 1 152 ? 4.732 -4.731 -16.453 1.00 96.25 152 LYS A CA 1
ATOM 1199 C C . LYS A 1 152 ? 5.570 -4.362 -15.234 1.00 96.25 152 LYS A C 1
ATOM 1201 O O . LYS A 1 152 ? 6.713 -3.916 -15.336 1.00 96.25 152 LYS A O 1
ATOM 1206 N N . TYR A 1 153 ? 4.996 -4.611 -14.069 1.00 96.44 153 TYR A N 1
ATOM 1207 C CA . TYR A 1 153 ? 5.574 -4.281 -12.782 1.00 96.44 153 TYR A CA 1
ATOM 1208 C C . TYR A 1 153 ? 5.413 -5.426 -11.796 1.00 96.44 153 TYR A C 1
ATOM 1210 O O . TYR A 1 153 ? 4.484 -6.227 -11.897 1.00 96.44 153 TYR A O 1
ATOM 1218 N N . LYS A 1 154 ? 6.295 -5.453 -10.798 1.00 97.50 154 LYS A N 1
ATOM 1219 C CA . LYS A 1 154 ? 6.138 -6.285 -9.604 1.00 97.50 154 LYS A CA 1
ATOM 1220 C C . LYS A 1 154 ? 6.051 -5.400 -8.373 1.00 97.50 154 LYS A C 1
ATOM 1222 O O . LYS A 1 154 ? 6.954 -4.603 -8.129 1.00 97.50 154 LYS A O 1
ATOM 1227 N N . LEU A 1 155 ? 4.975 -5.532 -7.608 1.00 96.88 155 LEU A N 1
ATOM 1228 C CA . LEU A 1 155 ? 4.732 -4.761 -6.393 1.00 96.88 155 LEU A CA 1
ATOM 1229 C C . LEU A 1 155 ? 4.910 -5.638 -5.158 1.00 96.88 155 LEU A C 1
ATOM 1231 O O . LEU A 1 155 ? 4.359 -6.734 -5.075 1.00 96.88 155 LEU A O 1
ATOM 1235 N N . ARG A 1 156 ? 5.622 -5.109 -4.165 1.00 95.75 156 ARG A N 1
ATOM 1236 C CA . ARG A 1 156 ? 5.660 -5.644 -2.803 1.00 95.75 156 ARG A CA 1
ATOM 1237 C C . ARG A 1 156 ? 5.388 -4.525 -1.810 1.00 95.75 156 ARG A C 1
ATOM 1239 O O . ARG A 1 156 ? 5.839 -3.396 -2.005 1.00 95.75 156 ARG A O 1
ATOM 1246 N N . MET A 1 157 ? 4.629 -4.839 -0.771 1.00 94.69 157 MET A N 1
ATOM 1247 C CA . MET A 1 157 ? 4.153 -3.885 0.224 1.00 94.69 157 MET A CA 1
ATOM 1248 C C . MET A 1 157 ? 4.516 -4.353 1.625 1.00 94.69 157 MET A C 1
ATOM 1250 O O . MET A 1 157 ? 4.376 -5.536 1.934 1.00 94.69 157 MET A O 1
ATOM 1254 N N . TRP A 1 158 ? 4.903 -3.403 2.474 1.00 92.00 158 TRP A N 1
ATOM 1255 C CA . TRP A 1 158 ? 5.150 -3.612 3.895 1.00 92.00 158 TRP A CA 1
ATOM 1256 C C . TRP A 1 158 ? 4.475 -2.516 4.699 1.00 92.00 158 TRP A C 1
ATOM 1258 O O . TRP A 1 158 ? 4.674 -1.331 4.436 1.00 92.00 158 TRP A O 1
ATOM 1268 N N . LEU A 1 159 ? 3.696 -2.907 5.697 1.00 90.44 159 LEU A N 1
ATOM 1269 C CA . LEU A 1 159 ? 2.994 -1.975 6.565 1.00 90.44 159 LEU A CA 1
ATOM 1270 C C . LEU A 1 159 ? 3.127 -2.416 8.022 1.00 90.44 159 LEU A C 1
ATOM 1272 O O . LEU A 1 159 ? 2.527 -3.422 8.408 1.00 90.44 159 LEU A O 1
ATOM 1276 N N . PRO A 1 160 ? 3.860 -1.671 8.859 1.00 86.94 160 PRO A N 1
ATOM 1277 C CA . PRO A 1 160 ? 3.718 -1.792 10.299 1.00 86.94 160 PRO A CA 1
ATOM 1278 C C . PRO A 1 160 ? 2.396 -1.153 10.744 1.00 86.94 160 PRO A C 1
ATOM 1280 O O . PRO A 1 160 ? 2.052 -0.045 10.336 1.00 86.94 160 PRO A O 1
ATOM 1283 N N . ILE A 1 161 ? 1.660 -1.833 11.619 1.00 85.75 161 ILE A N 1
ATOM 1284 C CA . ILE A 1 161 ? 0.490 -1.274 12.293 1.00 85.75 161 ILE A CA 1
ATOM 1285 C C . ILE A 1 161 ? 0.930 -0.816 13.678 1.00 85.75 161 ILE A C 1
ATOM 1287 O O . ILE A 1 161 ? 1.245 -1.622 14.555 1.00 85.75 161 ILE A O 1
ATOM 1291 N N . ILE A 1 162 ? 0.933 0.498 13.868 1.00 83.38 162 ILE A N 1
ATOM 1292 C CA . ILE A 1 162 ? 1.259 1.151 15.135 1.00 83.38 162 ILE A CA 1
ATOM 1293 C C . ILE A 1 162 ? -0.047 1.676 15.718 1.00 83.38 162 ILE A C 1
ATOM 1295 O O . ILE A 1 162 ? -0.728 2.475 15.072 1.00 83.38 162 ILE A O 1
ATOM 1299 N N . SER A 1 163 ? -0.409 1.226 16.920 1.00 78.81 163 SER A N 1
ATOM 1300 C CA . SER A 1 163 ? -1.561 1.786 17.631 1.00 78.81 163 SER A CA 1
ATOM 1301 C C . SER A 1 163 ? -1.167 3.061 18.374 1.00 78.81 163 SER A C 1
ATOM 1303 O O . SER A 1 163 ? -0.046 3.173 18.868 1.00 78.81 163 SER A O 1
ATOM 1305 N N . ASN A 1 164 ? -2.093 4.014 18.494 1.00 77.81 164 ASN A N 1
ATOM 1306 C CA . ASN A 1 164 ? -1.871 5.240 19.265 1.00 77.81 164 ASN A CA 1
ATOM 1307 C C . ASN A 1 164 ? -1.500 4.936 20.734 1.00 77.81 164 ASN A C 1
ATOM 1309 O O . ASN A 1 164 ? -0.625 5.578 21.309 1.00 77.81 164 ASN A O 1
ATOM 1313 N N . GLU A 1 165 ? -2.111 3.902 21.321 1.00 68.50 165 GLU A N 1
ATOM 1314 C CA . GLU A 1 165 ? -1.836 3.462 22.695 1.00 68.50 165 GLU A CA 1
ATOM 1315 C C . GLU A 1 165 ? -0.397 2.936 22.881 1.00 68.50 165 GLU A C 1
ATOM 1317 O O . GLU A 1 165 ? 0.209 3.183 23.921 1.00 68.50 165 GLU A O 1
ATOM 1322 N N . GLN A 1 166 ? 0.174 2.256 21.876 1.00 59.12 166 GLN A N 1
ATOM 1323 C CA . GLN A 1 166 ? 1.518 1.654 21.934 1.00 59.12 166 GLN A CA 1
ATOM 1324 C C . GLN A 1 166 ? 2.621 2.487 21.268 1.00 59.12 166 GLN A C 1
ATOM 1326 O O . GLN A 1 166 ? 3.800 2.141 21.369 1.00 59.12 166 GLN A O 1
ATOM 1331 N N . ASN A 1 167 ? 2.288 3.611 20.627 1.00 54.16 167 ASN A N 1
ATOM 1332 C CA . ASN A 1 167 ? 3.295 4.491 20.027 1.00 54.16 167 ASN A CA 1
ATOM 1333 C C . ASN A 1 167 ? 4.267 5.057 21.088 1.00 54.16 167 ASN A C 1
ATOM 1335 O O . ASN A 1 167 ? 5.429 5.329 20.803 1.00 54.16 167 ASN A O 1
ATOM 1339 N N . LYS A 1 168 ? 3.827 5.143 22.353 1.00 50.75 168 LYS A N 1
ATOM 1340 C CA . LYS A 1 168 ? 4.675 5.516 23.500 1.00 50.75 168 LYS A CA 1
ATOM 1341 C C . LYS A 1 168 ? 5.662 4.420 23.930 1.00 50.75 168 LYS A C 1
ATOM 1343 O O . LYS A 1 168 ? 6.638 4.732 24.601 1.00 50.75 168 LYS A O 1
ATOM 1348 N N . SER A 1 169 ? 5.431 3.162 23.548 1.00 48.72 169 SER A N 1
ATOM 1349 C CA . SER A 1 169 ? 6.223 1.993 23.958 1.00 48.72 169 SER A CA 1
ATOM 1350 C C . SER A 1 169 ? 6.967 1.314 22.799 1.00 48.72 169 SER A C 1
ATOM 1352 O O . SER A 1 169 ? 7.452 0.200 22.970 1.00 48.72 169 SER A O 1
ATOM 1354 N N . ARG A 1 170 ? 7.058 1.962 21.623 1.00 54.81 170 ARG A N 1
ATOM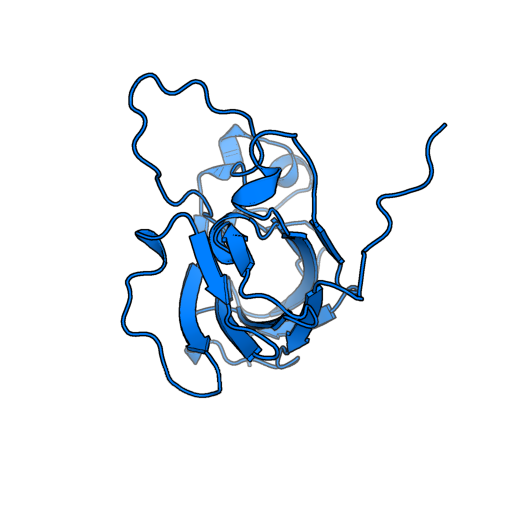 1355 C CA . ARG A 1 170 ? 7.737 1.452 20.407 1.00 54.81 170 ARG A CA 1
ATOM 1356 C C . ARG A 1 170 ? 7.236 0.076 19.918 1.00 54.81 170 ARG A C 1
ATOM 1358 O O . ARG A 1 170 ? 7.943 -0.616 19.193 1.00 54.81 170 ARG A O 1
ATOM 1365 N N . GLY A 1 171 ? 6.016 -0.318 20.293 1.00 60.38 171 GLY A N 1
ATOM 1366 C CA . GLY A 1 171 ? 5.430 -1.611 19.929 1.00 60.38 171 GLY A CA 1
ATOM 1367 C C . GLY A 1 171 ? 4.578 -1.544 18.660 1.00 60.38 171 GLY A C 1
ATOM 1368 O O . GLY A 1 1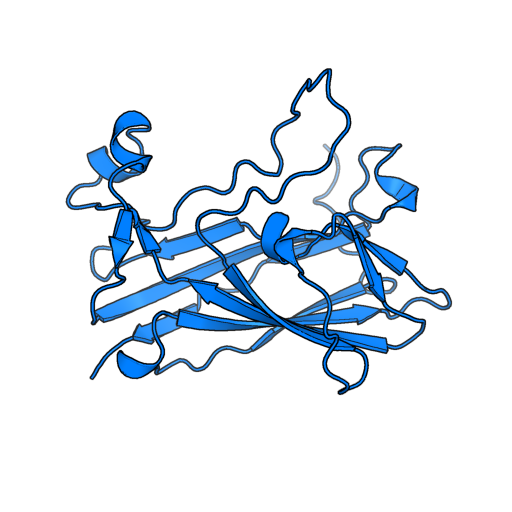71 ? 3.736 -0.656 18.517 1.00 60.38 171 GLY A O 1
ATOM 1369 N N . PHE A 1 172 ? 4.765 -2.504 17.752 1.00 70.25 172 PHE A N 1
ATOM 1370 C CA . PHE A 1 172 ? 3.840 -2.755 16.643 1.00 70.25 172 PHE A CA 1
ATOM 1371 C C . PHE A 1 172 ? 2.719 -3.689 17.120 1.00 70.25 172 PHE A C 1
ATOM 1373 O O . PHE A 1 172 ? 3.002 -4.733 17.705 1.00 70.25 172 PHE A O 1
ATOM 1380 N N . VAL A 1 173 ? 1.453 -3.365 16.836 1.00 73.56 173 VAL A N 1
ATOM 1381 C CA . VAL A 1 173 ? 0.325 -4.272 17.149 1.00 73.56 173 VAL A CA 1
ATOM 1382 C C . VAL A 1 173 ? 0.159 -5.369 16.098 1.00 73.56 173 VAL A C 1
ATOM 1384 O O . VAL A 1 173 ? -0.376 -6.438 16.386 1.00 73.56 173 VAL A O 1
ATOM 1387 N N . ALA A 1 174 ? 0.603 -5.097 14.872 1.00 81.44 174 ALA A N 1
ATOM 1388 C CA . ALA A 1 174 ? 0.616 -6.028 13.755 1.00 81.44 174 ALA A CA 1
ATOM 1389 C C . ALA A 1 174 ? 1.578 -5.522 12.672 1.00 81.44 174 ALA A C 1
ATOM 1391 O O . ALA A 1 174 ? 2.030 -4.378 12.691 1.00 81.44 174 ALA A O 1
ATOM 1392 N N . SER A 1 175 ? 1.854 -6.372 11.697 1.00 84.88 175 SER A N 1
ATOM 1393 C CA . SER A 1 175 ? 2.562 -6.040 10.470 1.00 84.88 175 SER A CA 1
ATOM 1394 C C . SER A 1 175 ? 1.866 -6.716 9.294 1.00 84.88 175 SER A C 1
ATOM 1396 O O . SER A 1 175 ? 1.135 -7.695 9.441 1.00 84.88 175 SER A O 1
ATOM 1398 N N . PHE A 1 176 ? 2.067 -6.167 8.112 1.00 89.56 176 PHE A N 1
ATOM 1399 C CA . PHE A 1 176 ? 1.605 -6.739 6.866 1.00 89.56 176 PHE A CA 1
ATOM 1400 C C . PHE A 1 176 ? 2.757 -6.758 5.891 1.00 89.56 176 PHE A C 1
ATOM 1402 O O . PHE A 1 176 ? 3.469 -5.767 5.743 1.00 89.56 176 PHE A O 1
ATOM 1409 N N . GLU A 1 177 ? 2.893 -7.884 5.214 1.00 92.06 177 GLU A N 1
ATOM 1410 C CA . GLU A 1 177 ? 3.787 -8.050 4.091 1.00 92.06 177 GLU A CA 1
ATOM 1411 C C . GLU A 1 177 ? 3.014 -8.758 2.985 1.00 92.06 177 GLU A C 1
ATOM 1413 O O . GLU A 1 177 ? 2.426 -9.820 3.205 1.00 92.06 177 GLU A O 1
ATOM 1418 N N . SER A 1 178 ? 2.971 -8.147 1.803 1.00 92.62 178 SER A N 1
ATOM 1419 C CA . SER A 1 178 ? 2.341 -8.779 0.650 1.00 92.62 178 SER A CA 1
ATOM 1420 C C . SER A 1 178 ? 3.286 -9.804 0.012 1.00 92.62 178 SER A C 1
ATOM 1422 O O . SER A 1 178 ? 4.507 -9.611 0.030 1.00 92.62 178 SER A O 1
ATOM 1424 N N . PRO A 1 179 ? 2.753 -10.843 -0.662 1.00 93.75 179 PRO A N 1
ATOM 1425 C CA . PRO A 1 179 ? 3.533 -11.528 -1.687 1.00 93.75 179 PRO A CA 1
ATOM 1426 C C . PRO A 1 179 ? 3.960 -10.531 -2.778 1.00 93.75 179 PRO A C 1
ATOM 1428 O O . PRO A 1 179 ? 3.473 -9.396 -2.837 1.00 93.75 179 PRO A O 1
ATOM 1431 N N . MET A 1 180 ? 4.870 -10.954 -3.655 1.00 95.81 180 MET A N 1
ATOM 1432 C CA . MET A 1 180 ? 5.169 -10.199 -4.871 1.00 95.81 180 MET A CA 1
ATOM 1433 C C . MET A 1 180 ? 3.971 -10.299 -5.823 1.00 95.81 180 MET A C 1
ATOM 1435 O O . MET A 1 180 ? 3.542 -11.405 -6.142 1.00 95.81 180 MET A O 1
ATOM 1439 N N . ILE A 1 181 ? 3.432 -9.162 -6.257 1.00 96.62 181 ILE A N 1
ATOM 1440 C CA . ILE A 1 181 ? 2.230 -9.093 -7.093 1.00 96.62 181 ILE A CA 1
ATOM 1441 C C . ILE A 1 181 ? 2.613 -8.593 -8.483 1.00 96.62 181 ILE A C 1
ATOM 1443 O O . ILE A 1 181 ? 3.157 -7.495 -8.608 1.00 96.62 181 ILE A O 1
ATOM 1447 N N . ASP A 1 182 ? 2.305 -9.372 -9.517 1.00 97.00 182 ASP A N 1
ATOM 1448 C CA . ASP A 1 182 ? 2.466 -8.951 -10.908 1.00 97.00 182 ASP A CA 1
ATOM 1449 C C . ASP A 1 182 ? 1.341 -7.990 -11.321 1.00 97.00 182 ASP A C 1
ATOM 1451 O O . ASP A 1 182 ? 0.157 -8.242 -11.081 1.00 97.00 182 ASP A O 1
ATOM 1455 N N . ILE A 1 183 ? 1.714 -6.879 -11.954 1.00 96.31 183 ILE A N 1
ATOM 1456 C CA . ILE A 1 183 ? 0.797 -5.823 -12.388 1.00 96.31 183 ILE A CA 1
ATOM 1457 C C . ILE A 1 183 ? 1.140 -5.427 -13.823 1.00 96.31 183 ILE A C 1
ATOM 1459 O O . ILE A 1 183 ? 2.259 -5.016 -14.110 1.00 96.31 183 ILE A O 1
ATOM 1463 N N . GLY A 1 184 ? 0.169 -5.492 -14.725 1.00 95.69 184 GLY A N 1
ATOM 1464 C CA . GLY A 1 184 ? 0.199 -4.775 -15.994 1.00 95.69 184 GLY A CA 1
ATOM 1465 C C . GLY A 1 184 ? -0.451 -3.407 -15.825 1.00 95.69 184 GLY A C 1
ATOM 1466 O O . GLY A 1 184 ? -1.610 -3.324 -15.417 1.00 95.69 184 GLY A O 1
ATOM 1467 N N . TYR A 1 185 ? 0.278 -2.341 -16.140 1.00 93.44 185 TYR A N 1
ATOM 1468 C CA . TYR A 1 185 ? -0.247 -0.980 -16.152 1.00 93.44 185 TYR A CA 1
ATOM 1469 C C . TYR A 1 185 ? -0.115 -0.405 -17.559 1.00 93.44 185 TYR A C 1
ATOM 1471 O O . TYR A 1 185 ? 0.987 -0.256 -18.070 1.00 93.44 185 TYR A O 1
ATOM 1479 N N . GLY A 1 186 ? -1.232 -0.102 -18.205 1.00 89.81 186 GLY A N 1
ATOM 1480 C CA . GLY A 1 186 ? -1.273 0.388 -19.574 1.00 89.81 186 GLY A CA 1
ATOM 1481 C C . GLY A 1 186 ? -2.207 -0.404 -20.480 1.00 89.81 186 GLY A C 1
ATOM 1482 O O . GLY A 1 186 ? -3.198 -0.960 -20.007 1.00 89.81 186 GLY A O 1
ATOM 1483 N N . LYS A 1 187 ? -1.926 -0.362 -21.787 1.00 71.56 187 LYS A N 1
ATOM 1484 C CA . LYS A 1 187 ? -2.627 -1.168 -22.797 1.00 71.56 187 LYS A CA 1
ATOM 1485 C C . LYS A 1 187 ? -2.147 -2.615 -22.775 1.00 71.56 187 LYS A C 1
ATOM 1487 O O . LYS A 1 187 ? -0.927 -2.814 -22.589 1.00 71.56 187 LYS A O 1
#

Nearest PDB structures (foldseek):
  3qc5-assembly1_X  TM=3.704E-01  e=9.512E-02  Streptococcus gordonii
  6o9v-assembly1_A-2  TM=3.722E-01  e=1.653E-01  Paramagnetospirillum magnetotacticum
  2x6c-assembly1_A  TM=3.656E-01  e=3.785E-01  Paramagnetospirillum magnetotacticum
  7adi-assembly1_A-2  TM=2.964E-01  e=6.577E-01  Paramagnetospirillum magnetotacticum
  6o9t-assembly1_A  TM=2.340E-01  e=7.762E-01  Paramagnetospirillum magnetotacticum

Secondary structure (DSSP, 8-state):
-PPP----TTTEEEEEE--SEE-GGGSSEEEEEEEEE-SSS-EEEE-HHHH-EEEEE-TTS-B-SPP-GGGS----SS-------SS-EEEEEEETTEEP-S-GGG-SEEEE-TT-EEEEEEEE-EEE--SSHHHHH-GGGGS-EEEPPSEEEEEEEEEEE-BTTTGGGT--SEEEEPPPEEEEE--

Solvent-accessible surface area (backbone atoms only — not comparable to full-atom values): 10448 Å² total; per-residue (Å²): 138,81,78,76,85,74,56,38,57,67,44,40,42,71,49,75,51,66,66,49,66,38,46,62,90,62,66,35,56,59,36,33,44,38,40,34,34,58,28,98,51,65,46,39,31,49,30,62,49,39,49,44,36,57,45,33,21,42,84,85,68,48,58,26,42,36,77,50,65,59,81,57,89,74,94,56,92,66,84,68,84,74,72,53,37,71,25,43,39,75,76,49,40,25,52,74,84,42,76,52,92,65,64,68,73,78,39,67,56,44,79,42,52,52,70,29,42,36,40,38,33,33,30,39,36,44,23,31,57,63,94,49,77,68,39,59,75,35,72,84,43,59,68,55,64,37,70,65,71,71,48,51,35,39,38,34,42,40,32,69,37,35,33,66,86,32,60,86,69,80,43,67,57,28,62,39,72,55,68,81,40,68,32,40,36,29,134

Radius of gyration: 16.92 Å; Cα contacts (8 Å, |Δi|>4): 422; chains: 1; bounding box: 42×36×47 Å

Mean predicted aligned error: 7.31 Å

pLDDT: mean 82.94, std 15.38, range [27.52, 97.5]